Protein AF-A0A0N4Y487-F1 (afdb_monomer_lite)

pLDDT: mean 73.13, std 16.16, range [36.75, 94.81]

Organism: Nippostrongylus brasiliensis (NCBI:txid27835)

Sequence (175 aa):
MRFKDDCITEDQLLKWESVQRRMQVEQEETTKFAATKFGFKNPVILVDRGLPSAYISMVQYDLLMRKAALKDRISLDRYDGVIYMRTRTDEEQVLTFDDGDLSKRHRQEIQEDVDKLRERNEEVWQQHPNFVLIDALPHDKFRKRLQLAGEGLAKLLNFKLESGWDSSLDQTLPT

Radius of gyration: 19.14 Å; chains: 1; bounding box: 42×50×54 Å

InterPro domains:
  IPR053227 TRPL channel trafficking regulator [PTHR34932] (8-161)

Secondary structure (DSSP, 8-state):
--GGGG--SHHHHHHHHHHHHHHHHHHHHHHHHHHHHTT-SS-----SS---GGGS-HHHHHHHHHHTT--S---GGGSS-EEEEE---HHHHHHHH--S---HHHHHHHHHHHHHHHHHHHHHHTTSTTEEEEE--TT--HHHHHHHHHHHHHHHHT-PPPTTTTSS-TTS---

Foldseek 3Di:
DPVCVVQPDLVSNLVVVLVVVVVLVVVVVVVVCCCVVVVPDPDDDDRDDDDACQVAPPVSSVVSCVVNVVVDHPDLVVDLADEAEPDQDPLSVCLVVVPDDDPPVNSVVSVVVVVVSVVSVCVRNVPRPHYHYHYDDHPDDPLNSVVSVVVSVCVSVVHDDDPDSPDDPPPDDDD

Structure (mmCIF, N/CA/C/O backbone):
data_AF-A0A0N4Y487-F1
#
_entry.id   AF-A0A0N4Y487-F1
#
loop_
_atom_site.group_PDB
_atom_site.id
_atom_site.type_symbol
_atom_site.label_atom_id
_atom_site.label_alt_id
_atom_site.label_comp_id
_atom_site.label_asym_id
_atom_site.label_entity_id
_atom_site.label_seq_id
_atom_site.pdbx_PDB_ins_code
_atom_site.Cartn_x
_atom_site.Cartn_y
_atom_site.Cartn_z
_atom_site.occupancy
_atom_site.B_iso_or_equiv
_atom_site.auth_seq_id
_atom_site.auth_comp_id
_atom_site.auth_asym_id
_atom_site.auth_atom_id
_atom_site.pdbx_PDB_model_num
ATOM 1 N N . MET A 1 1 ? 22.678 7.254 -4.622 1.00 43.91 1 MET A N 1
ATOM 2 C CA . MET A 1 1 ? 23.100 5.851 -4.796 1.00 43.91 1 MET A CA 1
ATOM 3 C C . MET A 1 1 ? 21.944 4.983 -4.330 1.00 43.91 1 MET A C 1
ATOM 5 O O . MET A 1 1 ? 21.639 5.024 -3.142 1.00 43.91 1 MET A O 1
ATOM 9 N N . ARG A 1 2 ? 21.202 4.329 -5.234 1.00 58.94 2 ARG A N 1
ATOM 10 C CA . ARG A 1 2 ? 20.178 3.361 -4.818 1.00 58.94 2 ARG A CA 1
ATOM 11 C C . ARG A 1 2 ? 20.884 2.008 -4.750 1.00 58.94 2 ARG A C 1
ATOM 13 O O . ARG A 1 2 ? 21.426 1.576 -5.750 1.00 58.94 2 ARG A O 1
ATOM 20 N N . PHE A 1 3 ? 20.879 1.340 -3.596 1.00 65.44 3 PHE A N 1
ATOM 21 C CA . PHE A 1 3 ? 21.541 0.030 -3.405 1.00 65.44 3 PHE A CA 1
ATOM 22 C C . PHE A 1 3 ? 21.090 -1.043 -4.415 1.00 65.44 3 PHE A C 1
ATOM 24 O O . PHE A 1 3 ? 21.817 -1.989 -4.707 1.00 65.44 3 PHE A O 1
ATOM 31 N N . LYS A 1 4 ? 19.882 -0.879 -4.967 1.00 63.53 4 LYS A N 1
ATOM 32 C CA . LYS A 1 4 ? 19.360 -1.698 -6.064 1.00 63.53 4 LYS A CA 1
ATOM 33 C C . LYS A 1 4 ? 20.237 -1.617 -7.321 1.00 63.53 4 LYS A C 1
ATOM 35 O O . LYS A 1 4 ? 20.388 -2.625 -7.999 1.00 63.53 4 LYS A O 1
ATOM 40 N N . ASP A 1 5 ? 20.834 -0.460 -7.598 1.00 69.25 5 ASP A N 1
ATOM 41 C CA . ASP A 1 5 ? 21.666 -0.220 -8.783 1.00 69.25 5 ASP A CA 1
ATOM 42 C C . ASP A 1 5 ? 23.009 -0.975 -8.696 1.00 69.25 5 ASP A C 1
ATOM 44 O O . ASP A 1 5 ? 23.622 -1.270 -9.719 1.00 69.25 5 ASP A O 1
ATOM 48 N N . ASP A 1 6 ? 23.428 -1.361 -7.483 1.00 78.38 6 ASP A N 1
ATOM 49 C CA . ASP A 1 6 ? 24.628 -2.171 -7.231 1.00 78.38 6 ASP A CA 1
ATOM 50 C C . ASP A 1 6 ? 24.351 -3.691 -7.305 1.00 78.38 6 ASP A C 1
ATOM 52 O O . ASP A 1 6 ? 25.267 -4.512 -7.200 1.00 78.38 6 ASP A O 1
ATOM 56 N N . CYS A 1 7 ? 23.087 -4.101 -7.480 1.00 79.00 7 CYS A N 1
ATOM 57 C CA . CYS A 1 7 ? 22.696 -5.503 -7.644 1.00 79.00 7 CYS A CA 1
ATOM 58 C C . CYS A 1 7 ? 22.860 -5.932 -9.110 1.00 79.00 7 CYS A C 1
ATOM 60 O O . CYS A 1 7 ? 21.931 -5.853 -9.907 1.00 79.00 7 CYS A O 1
ATOM 62 N N . ILE A 1 8 ? 24.049 -6.420 -9.462 1.00 81.44 8 ILE A N 1
ATOM 63 C CA . ILE A 1 8 ? 24.425 -6.771 -10.846 1.00 81.44 8 ILE A CA 1
ATOM 64 C C . ILE A 1 8 ? 23.795 -8.105 -11.289 1.00 81.44 8 ILE A C 1
ATOM 66 O O . ILE A 1 8 ? 23.621 -8.365 -12.477 1.00 81.44 8 ILE A O 1
ATOM 70 N N . THR A 1 9 ? 23.454 -8.974 -10.334 1.00 80.19 9 THR A N 1
ATOM 71 C CA . THR A 1 9 ? 22.895 -10.308 -10.600 1.00 80.19 9 THR A CA 1
ATOM 72 C C . THR A 1 9 ? 21.496 -10.476 -10.021 1.00 80.19 9 THR A C 1
ATOM 74 O O . THR A 1 9 ? 21.148 -9.880 -9.001 1.00 80.19 9 THR A O 1
ATOM 77 N N . GLU A 1 10 ? 20.712 -11.375 -10.620 1.00 70.44 10 GLU A N 1
ATOM 78 C CA . GLU A 1 10 ? 19.384 -11.738 -10.115 1.00 70.44 10 GLU A CA 1
ATOM 79 C C . GLU A 1 10 ? 19.439 -12.283 -8.676 1.00 70.44 10 GLU A C 1
ATOM 81 O O . GLU A 1 10 ? 18.595 -11.946 -7.853 1.00 70.44 10 GLU A O 1
ATOM 86 N N . ASP A 1 11 ? 20.466 -13.062 -8.319 1.00 74.81 11 ASP A N 1
ATOM 87 C CA . ASP A 1 11 ? 20.631 -13.572 -6.950 1.00 74.81 11 ASP A CA 1
ATOM 88 C C . ASP A 1 11 ? 20.865 -12.452 -5.922 1.00 74.81 11 ASP A C 1
ATOM 90 O O . ASP A 1 11 ? 20.320 -12.503 -4.818 1.00 74.81 11 ASP A O 1
ATOM 94 N N . GLN A 1 12 ? 21.640 -11.423 -6.279 1.00 76.06 12 GLN A N 1
ATOM 95 C CA . GLN A 1 12 ? 21.837 -10.245 -5.428 1.00 76.06 12 GLN A CA 1
ATOM 96 C C . GLN A 1 12 ? 20.547 -9.443 -5.281 1.00 76.06 12 GLN A C 1
ATOM 98 O O . GLN A 1 12 ? 20.202 -9.066 -4.161 1.00 76.06 12 GLN A O 1
ATOM 103 N N . LEU A 1 13 ? 19.806 -9.252 -6.376 1.00 71.56 13 LEU A N 1
ATOM 104 C CA . LEU A 1 13 ? 18.513 -8.576 -6.348 1.00 71.56 13 LEU A CA 1
ATOM 105 C C . LEU A 1 13 ? 17.524 -9.319 -5.439 1.00 71.56 13 LEU A C 1
ATOM 107 O O . LEU A 1 13 ? 16.896 -8.710 -4.580 1.00 71.56 13 LEU A O 1
ATOM 111 N N . LEU A 1 14 ? 17.445 -10.646 -5.551 1.00 70.75 14 LEU A N 1
ATOM 112 C CA . LEU A 1 14 ? 16.590 -11.469 -4.693 1.00 70.75 14 LEU A CA 1
ATOM 113 C C . LEU A 1 14 ? 17.001 -11.392 -3.216 1.00 70.75 14 LEU A C 1
ATOM 115 O O . LEU A 1 14 ? 16.149 -11.307 -2.333 1.00 70.75 14 LEU A O 1
ATOM 119 N N . LYS A 1 15 ? 18.301 -11.394 -2.913 1.00 74.19 15 LYS A N 1
ATOM 120 C CA . LYS A 1 15 ? 18.785 -11.206 -1.535 1.00 74.19 15 LYS A CA 1
ATOM 121 C C . LYS A 1 15 ? 18.414 -9.829 -0.991 1.00 74.19 15 LYS A C 1
ATOM 123 O O . LYS A 1 15 ? 17.967 -9.738 0.150 1.00 74.19 15 LYS A O 1
ATOM 128 N N . TRP A 1 16 ? 18.566 -8.785 -1.798 1.00 78.12 16 TRP A N 1
ATOM 129 C CA . TRP A 1 16 ? 18.180 -7.426 -1.437 1.00 78.12 16 TRP A CA 1
ATOM 130 C C . TRP A 1 16 ? 16.679 -7.319 -1.141 1.00 78.12 16 TRP A C 1
ATOM 132 O O . TRP A 1 16 ? 16.299 -6.887 -0.054 1.00 78.12 16 TRP A O 1
ATOM 142 N N . GLU A 1 17 ? 15.833 -7.805 -2.049 1.00 75.25 17 GLU A N 1
ATOM 143 C CA . GLU A 1 17 ? 14.375 -7.850 -1.878 1.00 75.25 17 GLU A CA 1
ATOM 144 C C . GLU A 1 17 ? 13.976 -8.632 -0.618 1.00 75.25 17 GLU A C 1
ATOM 146 O O . GLU A 1 17 ? 13.102 -8.217 0.143 1.00 75.25 17 GLU A O 1
ATOM 151 N N . SER A 1 18 ? 14.658 -9.744 -0.328 1.00 74.25 18 SER A N 1
ATOM 152 C CA . SER A 1 18 ? 14.427 -10.500 0.904 1.00 74.25 18 SER A CA 1
ATOM 153 C C . SER A 1 18 ? 14.748 -9.695 2.163 1.00 74.25 18 SER A C 1
ATOM 155 O O . SER A 1 18 ? 14.042 -9.846 3.162 1.00 74.25 18 SER A O 1
ATOM 157 N N . VAL A 1 19 ? 15.827 -8.912 2.161 1.00 79.50 19 VAL A N 1
ATOM 158 C CA . VAL A 1 19 ? 16.216 -8.081 3.307 1.00 79.50 19 VAL A CA 1
ATOM 159 C C . VAL A 1 19 ? 15.192 -6.968 3.503 1.00 79.50 19 VAL A C 1
ATOM 161 O O . VAL A 1 19 ? 14.707 -6.799 4.618 1.00 79.50 19 VAL A O 1
ATOM 164 N N . GLN A 1 20 ? 14.795 -6.284 2.426 1.00 80.06 20 GLN A N 1
ATOM 165 C CA . GLN A 1 20 ? 13.768 -5.237 2.458 1.00 80.06 20 GLN A CA 1
ATOM 166 C C . GLN A 1 20 ? 12.448 -5.756 3.039 1.00 80.06 20 GLN A C 1
ATOM 168 O O . GLN A 1 20 ? 11.913 -5.172 3.980 1.00 80.06 20 GLN A O 1
ATOM 173 N N . ARG A 1 21 ? 11.974 -6.916 2.567 1.00 77.12 21 ARG A N 1
ATOM 174 C CA . ARG A 1 21 ? 10.747 -7.548 3.079 1.00 77.12 21 ARG A CA 1
ATOM 175 C C . ARG A 1 21 ? 10.835 -7.876 4.564 1.00 77.12 21 ARG A C 1
ATOM 177 O O . ARG A 1 21 ? 9.894 -7.610 5.302 1.00 77.12 21 ARG A O 1
ATOM 184 N N . ARG A 1 22 ? 11.959 -8.441 5.017 1.00 78.81 22 ARG A N 1
ATOM 185 C CA . ARG A 1 22 ? 12.171 -8.735 6.443 1.00 78.81 22 ARG A CA 1
ATOM 186 C C . ARG A 1 22 ? 12.164 -7.461 7.279 1.00 78.81 22 ARG A C 1
ATOM 188 O O . ARG A 1 22 ? 11.491 -7.425 8.298 1.00 78.81 22 ARG A O 1
ATOM 195 N N . MET A 1 23 ? 12.863 -6.417 6.836 1.00 84.56 23 MET A N 1
ATOM 196 C CA . MET A 1 23 ? 12.877 -5.130 7.533 1.00 84.56 23 MET A CA 1
ATOM 197 C C . MET A 1 23 ? 11.474 -4.533 7.648 1.00 84.56 23 MET A C 1
ATOM 199 O O . MET A 1 23 ? 11.108 -4.073 8.725 1.00 84.56 23 MET A O 1
ATOM 203 N N . GLN A 1 24 ? 10.676 -4.596 6.579 1.00 85.62 24 GLN A N 1
ATOM 204 C CA . GLN A 1 24 ? 9.290 -4.136 6.605 1.00 85.62 24 GLN A CA 1
ATOM 205 C C . GLN A 1 24 ? 8.438 -4.935 7.599 1.00 85.62 24 GLN A C 1
ATOM 207 O O . GLN A 1 24 ? 7.742 -4.333 8.411 1.00 85.62 24 GLN A O 1
ATOM 212 N N . VAL A 1 25 ? 8.524 -6.272 7.593 1.00 84.12 25 VAL A N 1
ATOM 213 C CA . VAL A 1 25 ? 7.797 -7.116 8.559 1.00 84.12 25 VAL A CA 1
ATOM 214 C C . VAL A 1 25 ? 8.174 -6.752 9.995 1.00 84.12 25 VAL A C 1
ATOM 216 O O . VAL A 1 25 ? 7.290 -6.505 10.808 1.00 84.12 25 VAL A O 1
ATOM 219 N N . GLU A 1 26 ? 9.468 -6.659 10.304 1.00 87.56 26 GLU A N 1
ATOM 220 C CA . GLU A 1 26 ? 9.937 -6.314 11.652 1.00 87.56 26 GLU A CA 1
ATOM 221 C C . GLU A 1 26 ? 9.495 -4.906 12.077 1.00 87.56 26 GLU A C 1
ATOM 223 O O . GLU A 1 26 ? 9.110 -4.692 13.230 1.00 87.56 26 GLU A O 1
ATOM 228 N N . GLN A 1 27 ? 9.498 -3.941 11.154 1.00 90.50 27 GLN A N 1
ATOM 229 C CA . GLN A 1 27 ? 8.990 -2.596 11.411 1.00 90.50 27 GLN A CA 1
ATOM 230 C C . GLN A 1 27 ? 7.488 -2.617 11.722 1.00 90.50 27 GLN A C 1
ATOM 232 O O . GLN A 1 27 ? 7.073 -2.037 12.726 1.00 90.50 27 GLN A O 1
ATOM 237 N N . GLU A 1 28 ? 6.685 -3.315 10.913 1.00 90.56 28 GLU A N 1
ATOM 238 C CA . GLU A 1 28 ? 5.242 -3.476 11.129 1.00 90.56 28 GLU A CA 1
ATOM 239 C C . GLU A 1 28 ? 4.947 -4.121 12.497 1.00 90.56 28 GLU A C 1
ATOM 241 O O . GLU A 1 28 ? 4.124 -3.606 13.259 1.00 90.56 28 GLU A O 1
ATOM 246 N N . GLU A 1 29 ? 5.636 -5.214 12.847 1.00 89.56 29 GLU A N 1
ATOM 247 C CA . GLU A 1 29 ? 5.465 -5.898 14.138 1.00 89.56 29 GLU A CA 1
ATOM 248 C C . GLU A 1 29 ? 5.901 -5.016 15.316 1.00 89.56 29 GLU A C 1
ATOM 250 O O . GLU A 1 29 ? 5.216 -4.954 16.340 1.00 89.56 29 GLU A O 1
ATOM 255 N N . THR A 1 30 ? 6.985 -4.254 15.160 1.00 93.12 30 THR A N 1
ATOM 256 C CA . THR A 1 30 ? 7.439 -3.294 16.176 1.00 93.12 30 THR A CA 1
ATOM 257 C C . THR A 1 30 ? 6.397 -2.199 16.406 1.00 93.12 30 THR A C 1
ATOM 259 O O . THR A 1 30 ? 6.111 -1.847 17.553 1.00 93.12 30 THR A O 1
ATOM 262 N N . THR A 1 31 ? 5.782 -1.673 15.341 1.00 93.25 31 THR A N 1
ATOM 263 C CA . THR A 1 31 ? 4.717 -0.667 15.454 1.00 93.25 31 THR A CA 1
ATOM 264 C C . THR A 1 31 ? 3.474 -1.241 16.136 1.00 93.25 31 THR A C 1
ATOM 266 O O . THR A 1 31 ? 2.937 -0.599 17.042 1.00 93.25 31 THR A O 1
ATOM 269 N N . LYS A 1 32 ? 3.052 -2.464 15.786 1.00 91.25 32 LYS A N 1
ATOM 270 C CA . LYS A 1 32 ? 1.939 -3.166 16.457 1.00 91.25 32 LYS A CA 1
ATOM 271 C C . LYS A 1 32 ? 2.220 -3.388 17.943 1.00 91.25 32 LYS A C 1
ATOM 273 O O . LYS A 1 32 ? 1.363 -3.116 18.793 1.00 91.25 32 LYS A O 1
ATOM 278 N N . PHE A 1 33 ? 3.432 -3.836 18.270 1.00 93.12 33 PHE A N 1
ATOM 279 C CA . PHE A 1 33 ? 3.867 -4.024 19.648 1.00 93.12 33 PHE A CA 1
ATOM 280 C C . PHE A 1 33 ? 3.831 -2.709 20.426 1.00 93.12 33 PHE A C 1
ATOM 282 O O . PHE A 1 33 ? 3.251 -2.663 21.509 1.00 93.12 33 PHE A O 1
ATOM 289 N N . ALA A 1 34 ? 4.390 -1.628 19.876 1.00 93.94 34 ALA A N 1
ATOM 290 C CA . ALA A 1 34 ? 4.382 -0.315 20.512 1.00 93.94 34 ALA A CA 1
ATOM 291 C C . ALA A 1 34 ? 2.949 0.195 20.742 1.00 93.94 34 ALA A C 1
ATOM 293 O O . ALA A 1 34 ? 2.620 0.608 21.856 1.00 93.94 34 ALA A O 1
ATOM 294 N N . ALA A 1 35 ? 2.078 0.099 19.733 1.00 93.38 35 ALA A N 1
ATOM 295 C CA . ALA A 1 35 ? 0.678 0.507 19.836 1.00 93.38 35 ALA A CA 1
ATOM 296 C C . ALA A 1 35 ? -0.043 -0.201 20.999 1.00 93.38 35 ALA A C 1
ATOM 298 O O . ALA A 1 35 ? -0.742 0.437 21.791 1.00 93.38 35 ALA A O 1
ATOM 299 N N . THR A 1 36 ? 0.208 -1.505 21.151 1.00 90.00 36 THR A N 1
ATOM 300 C CA . THR A 1 36 ? -0.342 -2.331 22.235 1.00 90.00 36 THR A CA 1
ATOM 301 C C . THR A 1 36 ? 0.289 -1.992 23.588 1.00 90.00 36 THR A C 1
ATOM 303 O O . THR A 1 36 ? -0.412 -1.775 24.575 1.00 90.00 36 THR A O 1
ATOM 306 N N . LYS A 1 37 ? 1.623 -1.918 23.652 1.00 94.81 37 LYS A N 1
ATOM 307 C CA . LYS A 1 37 ? 2.398 -1.732 24.887 1.00 94.81 37 LYS A CA 1
ATOM 308 C C . LYS A 1 37 ? 2.135 -0.382 25.548 1.00 94.81 37 LYS A C 1
ATOM 310 O O . LYS A 1 37 ? 2.097 -0.315 26.775 1.00 94.81 37 LYS A O 1
ATOM 315 N N . PHE A 1 38 ? 1.972 0.670 24.751 1.00 94.38 38 PHE A N 1
ATOM 316 C CA . PHE A 1 38 ? 1.739 2.033 25.233 1.00 94.38 38 PHE A CA 1
ATOM 317 C C . PHE A 1 38 ? 0.250 2.387 25.366 1.00 94.38 38 PHE A C 1
ATOM 319 O O . PHE A 1 38 ? -0.074 3.514 25.728 1.00 94.38 38 PHE A O 1
ATOM 326 N N . GLY A 1 39 ? -0.658 1.432 25.130 1.00 90.19 39 GLY A N 1
ATOM 327 C CA . GLY A 1 39 ? -2.082 1.593 25.425 1.00 90.19 39 GLY A CA 1
ATOM 328 C C . GLY A 1 39 ? -2.794 2.626 24.550 1.00 90.19 39 GLY A C 1
ATOM 329 O O . GLY A 1 39 ? -3.710 3.300 25.027 1.00 90.19 39 GLY A O 1
ATOM 330 N N . PHE A 1 40 ? -2.392 2.765 23.282 1.00 91.12 40 PHE A N 1
ATOM 331 C CA . PHE A 1 40 ? -3.137 3.589 22.332 1.00 91.12 40 PHE A CA 1
ATOM 332 C C . PHE A 1 40 ? -4.561 3.032 22.186 1.00 91.12 40 PHE A C 1
ATOM 334 O O . PHE A 1 40 ? -4.754 1.830 22.011 1.00 91.12 40 PHE A O 1
ATOM 341 N N . LYS A 1 41 ? -5.577 3.897 22.273 1.00 88.44 41 LYS A N 1
ATOM 342 C CA . LYS A 1 41 ? -6.977 3.491 22.081 1.00 88.44 41 LYS A CA 1
ATOM 343 C C . LYS A 1 41 ? -7.286 3.434 20.588 1.00 88.44 41 LYS A C 1
ATOM 345 O O . LYS A 1 41 ? -7.136 4.446 19.915 1.00 88.44 41 LYS A O 1
ATOM 350 N N . ASN A 1 42 ? -7.747 2.278 20.109 1.00 86.00 42 ASN A N 1
ATOM 351 C CA . ASN A 1 42 ? -8.117 2.030 18.708 1.00 86.00 42 ASN A CA 1
ATOM 352 C C . ASN A 1 42 ? -7.041 2.499 17.701 1.00 86.00 42 ASN A C 1
ATOM 354 O O . ASN A 1 42 ? -7.337 3.333 16.842 1.00 86.00 42 ASN A O 1
ATOM 358 N N . PRO A 1 43 ? -5.782 2.034 17.822 1.00 90.75 43 PRO A N 1
ATOM 359 C CA . PRO A 1 43 ? -4.713 2.481 16.942 1.00 90.75 43 PRO A CA 1
ATOM 360 C C . PRO A 1 43 ? -4.980 2.031 15.502 1.00 90.75 43 PRO A C 1
ATOM 362 O O . PRO A 1 43 ? -5.279 0.866 15.255 1.00 90.75 43 PRO A O 1
ATOM 365 N N . VAL A 1 44 ? -4.816 2.952 14.554 1.00 90.44 44 VAL A N 1
ATOM 366 C CA . VAL A 1 44 ? -4.795 2.655 13.117 1.00 90.44 44 VAL A CA 1
ATOM 367 C C . VAL A 1 44 ? -3.351 2.761 12.651 1.00 90.44 44 VAL A C 1
ATOM 369 O O . VAL A 1 44 ? -2.728 3.813 12.798 1.00 90.44 44 VAL A O 1
ATOM 372 N N . ILE A 1 45 ? -2.810 1.672 12.109 1.00 92.00 45 ILE A N 1
ATOM 373 C CA . ILE A 1 45 ? -1.444 1.621 11.582 1.00 92.00 45 ILE A CA 1
ATOM 374 C C . ILE A 1 45 ? -1.538 1.628 10.060 1.00 92.00 45 ILE A C 1
ATOM 376 O O . ILE A 1 45 ? -2.079 0.701 9.465 1.00 92.00 45 ILE A O 1
ATOM 380 N N . LEU A 1 46 ? -1.018 2.684 9.436 1.00 91.44 46 LEU A N 1
ATOM 381 C CA . LEU A 1 46 ? -0.928 2.781 7.983 1.00 91.44 46 LEU A CA 1
ATOM 382 C C . LEU A 1 46 ? 0.423 2.232 7.530 1.00 91.44 46 LEU A C 1
ATOM 384 O O . LEU A 1 46 ? 1.467 2.679 8.005 1.00 91.44 46 LEU A O 1
ATOM 388 N N . VAL A 1 47 ? 0.389 1.269 6.614 1.00 89.81 47 VAL A N 1
ATOM 389 C CA . VAL A 1 47 ? 1.579 0.671 6.005 1.00 89.81 47 VAL A CA 1
ATOM 390 C C . VAL A 1 47 ? 1.673 1.169 4.570 1.00 89.81 47 VAL A C 1
ATOM 392 O O . VAL A 1 47 ? 0.762 0.940 3.774 1.00 89.81 47 VAL A O 1
ATOM 395 N N . ASP A 1 48 ? 2.766 1.856 4.243 1.00 84.56 48 ASP A N 1
ATOM 396 C CA . ASP A 1 48 ? 3.059 2.233 2.862 1.00 84.56 48 ASP A CA 1
ATOM 397 C C . ASP A 1 48 ? 3.570 1.007 2.098 1.00 84.56 48 ASP A C 1
ATOM 399 O O . ASP A 1 48 ? 4.504 0.348 2.550 1.00 84.56 48 ASP A O 1
ATOM 403 N N . ARG A 1 49 ? 2.932 0.705 0.961 1.00 78.00 49 ARG A N 1
ATOM 404 C CA . ARG A 1 49 ? 3.178 -0.479 0.119 1.00 78.00 49 ARG A CA 1
ATOM 405 C C . ARG A 1 49 ? 3.185 -1.776 0.935 1.00 78.00 49 ARG A C 1
ATOM 407 O O . ARG A 1 49 ? 4.235 -2.281 1.324 1.00 78.00 49 ARG A O 1
ATOM 414 N N . GLY A 1 50 ? 1.996 -2.344 1.160 1.00 74.19 50 GLY A N 1
ATOM 415 C CA . GLY A 1 50 ? 1.862 -3.676 1.759 1.00 74.19 50 GLY A CA 1
ATOM 416 C C . GLY A 1 50 ? 2.694 -4.728 1.016 1.00 74.19 50 GLY A C 1
ATOM 417 O O . GLY A 1 50 ? 3.185 -4.485 -0.084 1.00 74.19 50 GLY A O 1
ATOM 418 N N . LEU A 1 51 ? 2.855 -5.906 1.607 1.00 71.81 51 LEU A N 1
ATOM 419 C CA . LEU A 1 51 ? 3.681 -6.983 1.068 1.00 71.81 51 LEU A CA 1
ATOM 420 C C . LEU A 1 51 ? 2.840 -7.988 0.256 1.00 71.81 51 LEU A C 1
ATOM 422 O O . LEU A 1 51 ? 2.567 -9.077 0.771 1.00 71.81 51 LEU A O 1
ATOM 426 N N . PRO A 1 52 ? 2.429 -7.719 -1.004 1.00 60.56 52 PRO A N 1
ATOM 427 C CA . PRO A 1 52 ? 1.852 -8.772 -1.807 1.00 60.56 52 PRO A CA 1
ATOM 428 C C . PRO A 1 52 ? 2.968 -9.735 -2.227 1.00 60.56 52 PRO A C 1
ATOM 430 O O . PRO A 1 52 ? 4.133 -9.377 -2.455 1.00 60.56 52 PRO A O 1
ATOM 433 N N . SER A 1 53 ? 2.590 -10.989 -2.421 1.00 55.22 53 SER A N 1
ATOM 434 C CA . SER A 1 53 ? 3.411 -11.981 -3.116 1.00 55.22 53 SER A CA 1
ATOM 435 C C . SER A 1 53 ? 3.817 -11.541 -4.539 1.00 55.22 53 SER A C 1
ATOM 437 O O . SER A 1 53 ? 4.791 -12.066 -5.067 1.00 55.22 53 SER A O 1
ATOM 439 N N . ALA A 1 54 ? 3.131 -10.546 -5.121 1.00 47.88 54 ALA A N 1
ATOM 440 C CA . ALA A 1 54 ? 3.168 -10.162 -6.535 1.00 47.88 54 ALA A CA 1
ATOM 441 C C . ALA A 1 54 ? 4.419 -9.415 -7.039 1.00 47.88 54 ALA A C 1
ATOM 443 O O . ALA A 1 54 ? 4.688 -9.459 -8.238 1.00 47.88 54 ALA A O 1
ATOM 444 N N . TYR A 1 55 ? 5.212 -8.759 -6.177 1.00 49.81 55 TYR A N 1
ATOM 445 C CA . TYR A 1 55 ? 6.416 -8.021 -6.626 1.00 49.81 55 TYR A CA 1
ATOM 446 C C . TYR A 1 55 ? 7.556 -8.915 -7.130 1.00 49.81 55 TYR A C 1
ATOM 448 O O . TYR A 1 55 ? 8.636 -8.440 -7.468 1.00 49.81 55 TYR A O 1
ATOM 456 N N . ILE A 1 56 ? 7.337 -10.222 -7.155 1.00 51.09 56 ILE A N 1
ATOM 457 C CA . ILE A 1 56 ? 8.303 -11.200 -7.597 1.00 51.09 56 ILE A CA 1
ATOM 458 C C . ILE A 1 56 ? 7.530 -12.198 -8.468 1.00 51.09 56 ILE A C 1
ATOM 460 O O . ILE A 1 56 ? 6.459 -12.654 -8.067 1.00 51.09 56 ILE A O 1
ATOM 464 N N . SER A 1 57 ? 8.029 -12.541 -9.664 1.00 52.28 57 SER A N 1
ATOM 465 C CA . SER A 1 57 ? 7.393 -13.604 -10.463 1.00 52.28 57 SER A CA 1
ATOM 466 C C . SER A 1 57 ? 7.252 -14.875 -9.620 1.00 52.28 57 SER A C 1
ATOM 468 O O . SER A 1 57 ? 8.091 -15.128 -8.762 1.00 52.28 57 SER A O 1
ATOM 470 N N . MET A 1 58 ? 6.227 -15.701 -9.843 1.00 51.47 58 MET A N 1
ATOM 471 C CA . MET A 1 58 ? 5.977 -16.888 -9.005 1.00 51.47 58 MET A CA 1
ATOM 472 C C . MET A 1 58 ? 7.226 -17.783 -8.848 1.00 51.47 58 MET A C 1
ATOM 474 O O . MET A 1 58 ? 7.500 -18.282 -7.762 1.00 51.47 58 MET A O 1
ATOM 478 N N . VAL A 1 59 ? 8.051 -17.882 -9.898 1.00 56.00 59 VAL A N 1
ATOM 479 C CA . VAL A 1 59 ? 9.343 -18.592 -9.887 1.00 56.00 59 VAL A CA 1
ATOM 480 C C . VAL A 1 59 ? 10.383 -17.897 -9.007 1.00 56.00 59 VAL A C 1
ATOM 482 O O . VAL A 1 59 ? 11.013 -18.540 -8.168 1.00 56.00 59 VAL A O 1
ATOM 485 N N . GLN A 1 60 ? 10.564 -16.586 -9.171 1.00 53.91 60 GLN A N 1
ATOM 486 C CA . GLN A 1 60 ? 11.478 -15.801 -8.344 1.00 53.91 60 GLN A CA 1
ATOM 487 C C . GLN A 1 60 ? 11.004 -15.752 -6.878 1.00 53.91 60 GLN A C 1
ATOM 489 O O . GLN A 1 60 ? 11.831 -15.707 -5.971 1.00 53.91 60 GLN A O 1
ATOM 494 N N . TYR A 1 61 ? 9.690 -15.808 -6.633 1.00 55.66 61 TYR A N 1
ATOM 495 C CA . TYR A 1 61 ? 9.075 -15.766 -5.310 1.00 55.66 61 TYR A CA 1
ATOM 496 C C . TYR A 1 61 ? 9.319 -17.092 -4.610 1.00 55.66 61 TYR A C 1
ATOM 498 O O . TYR A 1 61 ? 9.821 -17.106 -3.494 1.00 55.66 61 TYR A O 1
ATOM 506 N N . ASP A 1 62 ? 9.084 -18.209 -5.295 1.00 57.41 62 ASP A N 1
ATOM 507 C CA . ASP A 1 62 ? 9.410 -19.540 -4.790 1.00 57.41 62 ASP A CA 1
ATOM 508 C C . ASP A 1 62 ? 10.915 -19.690 -4.509 1.00 57.41 62 ASP A C 1
ATOM 510 O O . ASP A 1 62 ? 11.304 -20.277 -3.498 1.00 57.41 62 ASP A O 1
ATOM 514 N N . LEU A 1 63 ? 11.781 -19.120 -5.354 1.00 59.16 63 LEU A N 1
ATOM 515 C CA . LEU A 1 63 ? 13.226 -19.039 -5.108 1.00 59.16 63 LEU A CA 1
ATOM 516 C C . LEU A 1 63 ? 13.557 -18.201 -3.868 1.00 59.16 63 LEU A C 1
ATOM 518 O O . LEU A 1 63 ? 14.386 -18.621 -3.057 1.00 59.16 63 LEU A O 1
ATOM 522 N N . LEU A 1 64 ? 12.908 -17.048 -3.703 1.00 57.75 64 LEU A N 1
ATOM 523 C CA . LEU A 1 64 ? 13.105 -16.151 -2.569 1.00 57.75 64 LEU A CA 1
ATOM 524 C C . LEU A 1 64 ? 12.618 -16.798 -1.269 1.00 57.75 64 LEU A C 1
ATOM 526 O O . LEU A 1 64 ? 13.361 -16.821 -0.298 1.00 57.75 64 LEU A O 1
ATOM 530 N N . MET A 1 65 ? 11.448 -17.432 -1.266 1.00 55.25 65 MET A N 1
ATOM 531 C CA . MET A 1 65 ? 10.903 -18.184 -0.131 1.00 55.25 65 MET A CA 1
ATOM 532 C C . MET A 1 65 ? 11.823 -19.340 0.288 1.00 55.25 65 MET A C 1
ATOM 534 O O . MET A 1 65 ? 12.104 -19.514 1.475 1.00 55.25 65 MET A O 1
ATOM 538 N N . ARG A 1 66 ? 12.373 -20.087 -0.681 1.00 59.19 66 ARG A N 1
ATOM 539 C CA . ARG A 1 66 ? 13.328 -21.182 -0.425 1.00 59.19 66 ARG A CA 1
ATOM 540 C C . ARG A 1 66 ? 14.670 -20.689 0.123 1.00 59.19 66 ARG A C 1
ATOM 542 O O . ARG A 1 66 ? 15.218 -21.323 1.019 1.00 59.19 66 ARG A O 1
ATOM 549 N N . LYS A 1 67 ? 15.214 -19.587 -0.407 1.00 55.47 67 LYS A N 1
ATOM 550 C CA . LYS A 1 67 ? 16.536 -19.051 -0.019 1.00 55.47 67 LYS A CA 1
ATOM 551 C C . LYS A 1 67 ? 16.498 -18.192 1.244 1.00 55.47 67 LYS A C 1
ATOM 553 O O . LYS A 1 67 ? 17.462 -18.181 2.003 1.00 55.47 67 LYS A O 1
ATOM 558 N N . ALA A 1 68 ? 15.406 -17.472 1.469 1.00 52.19 68 ALA A N 1
ATOM 559 C CA . ALA A 1 68 ? 15.277 -16.501 2.544 1.00 52.19 68 ALA A CA 1
ATOM 560 C C . ALA A 1 68 ? 14.703 -17.079 3.836 1.00 52.19 68 ALA A C 1
ATOM 562 O O . ALA A 1 68 ? 14.452 -16.302 4.748 1.00 52.19 68 ALA A O 1
ATOM 563 N N . ALA A 1 69 ? 14.429 -18.384 3.949 1.00 50.16 69 ALA A N 1
ATOM 564 C CA . ALA A 1 69 ? 13.753 -18.960 5.122 1.00 50.16 69 ALA A CA 1
ATOM 565 C C . ALA A 1 69 ? 12.495 -18.173 5.565 1.00 50.16 69 ALA A C 1
ATOM 567 O O . ALA A 1 69 ? 12.115 -18.208 6.735 1.00 50.16 69 ALA A O 1
ATOM 568 N N . LEU A 1 70 ? 11.867 -17.438 4.638 1.00 51.41 70 LEU A N 1
ATOM 569 C CA . LEU A 1 70 ? 10.564 -16.821 4.830 1.00 51.41 70 LEU A CA 1
ATOM 570 C C . LEU A 1 70 ? 9.606 -17.998 4.761 1.00 51.41 70 LEU A C 1
ATOM 572 O O . LEU A 1 70 ? 9.290 -18.500 3.689 1.00 51.41 70 LEU A O 1
ATOM 576 N N . LYS A 1 71 ? 9.334 -18.575 5.927 1.00 42.16 71 LYS A N 1
ATOM 577 C CA . LYS A 1 71 ? 8.769 -19.919 6.032 1.00 42.16 71 LYS A CA 1
ATOM 578 C C . LYS A 1 71 ? 7.287 -19.957 5.656 1.00 42.16 71 LYS A C 1
ATOM 580 O O . LYS A 1 71 ? 6.785 -21.021 5.317 1.00 42.16 71 LYS A O 1
ATOM 585 N N . ASP A 1 72 ? 6.643 -18.795 5.605 1.00 47.38 72 ASP A N 1
ATOM 586 C CA . ASP A 1 72 ? 5.210 -18.665 5.399 1.00 47.38 72 ASP A CA 1
ATOM 587 C C . ASP A 1 72 ? 4.940 -17.645 4.295 1.00 47.38 72 ASP A C 1
ATOM 589 O O . ASP A 1 72 ? 5.508 -16.547 4.286 1.00 47.38 72 ASP A O 1
ATOM 593 N N . ARG A 1 73 ? 4.088 -18.015 3.327 1.00 53.53 73 ARG A N 1
ATOM 594 C CA . ARG A 1 73 ? 3.534 -17.044 2.376 1.00 53.53 73 ARG A CA 1
ATOM 595 C C . ARG A 1 73 ? 2.962 -15.903 3.209 1.00 53.53 73 ARG A C 1
ATOM 597 O O . ARG A 1 73 ? 2.181 -16.171 4.118 1.00 53.53 73 ARG A O 1
ATOM 604 N N . ILE A 1 74 ? 3.355 -14.662 2.916 1.00 62.00 74 ILE A N 1
ATOM 605 C CA . ILE A 1 74 ? 2.698 -13.503 3.523 1.00 62.00 74 ILE A CA 1
ATOM 606 C C . ILE A 1 74 ? 1.237 -13.609 3.113 1.00 62.00 74 ILE A C 1
ATOM 608 O O . ILE A 1 74 ? 0.905 -13.491 1.933 1.00 62.00 74 ILE A O 1
ATOM 612 N N . SER A 1 75 ? 0.408 -13.979 4.079 1.00 66.31 75 SER A N 1
ATOM 613 C CA . SER A 1 75 ? -0.990 -14.251 3.833 1.00 66.31 75 SER A CA 1
ATOM 614 C C . SER A 1 75 ? -1.692 -12.945 3.492 1.00 66.31 75 SER A C 1
ATOM 616 O O . SER A 1 75 ? -1.338 -11.888 4.022 1.00 66.31 75 SER A O 1
ATOM 618 N N . LEU A 1 76 ? -2.669 -13.010 2.585 1.00 71.75 76 LEU A N 1
ATOM 619 C CA . LEU A 1 76 ? -3.448 -11.832 2.209 1.00 71.75 76 LEU A CA 1
ATOM 620 C C . LEU A 1 76 ? -4.131 -11.223 3.440 1.00 71.75 76 LEU A C 1
ATOM 622 O O . LEU A 1 76 ? -4.186 -10.008 3.546 1.00 71.75 76 LEU A O 1
ATOM 626 N N . ASP A 1 77 ? -4.536 -12.051 4.405 1.00 75.50 77 ASP A N 1
ATOM 627 C CA . ASP A 1 77 ? -5.165 -11.638 5.666 1.00 75.50 77 ASP A CA 1
ATOM 628 C C . ASP A 1 77 ? -4.212 -10.995 6.696 1.00 75.50 77 ASP A C 1
ATOM 630 O O . ASP A 1 77 ? -4.630 -10.694 7.812 1.00 75.50 77 ASP A O 1
ATOM 634 N N . ARG A 1 78 ? -2.937 -10.746 6.350 1.00 84.25 78 ARG A N 1
ATOM 635 C CA . ARG A 1 78 ? -1.994 -10.033 7.235 1.00 84.25 78 ARG A CA 1
ATOM 636 C C . ARG A 1 78 ? -2.471 -8.618 7.579 1.00 84.25 78 ARG A C 1
ATOM 638 O O . ARG A 1 78 ? -2.087 -8.087 8.626 1.00 84.25 78 ARG A O 1
ATOM 645 N N . TYR A 1 79 ? -3.228 -8.000 6.678 1.00 89.75 79 TYR A N 1
ATOM 646 C CA . TYR A 1 79 ? -3.723 -6.636 6.806 1.00 89.75 79 TYR A CA 1
ATOM 647 C C . TYR A 1 79 ? -5.227 -6.654 7.086 1.00 89.75 79 TYR A C 1
ATOM 649 O O . TYR A 1 79 ? -5.969 -7.381 6.440 1.00 89.75 79 TYR A O 1
ATOM 657 N N . ASP A 1 80 ? -5.706 -5.820 8.011 1.00 91.81 80 ASP A N 1
ATOM 658 C CA . ASP A 1 80 ? -7.146 -5.738 8.306 1.00 91.81 80 ASP A CA 1
ATOM 659 C C . ASP A 1 80 ? -7.950 -5.148 7.132 1.0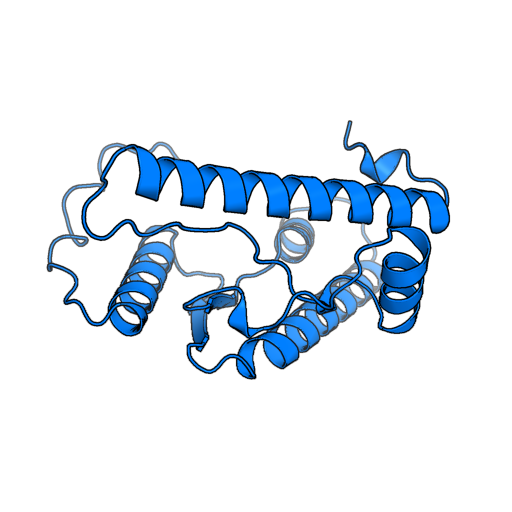0 91.81 80 ASP A C 1
ATOM 661 O O . ASP A 1 80 ? -9.140 -5.424 6.962 1.00 91.81 80 ASP A O 1
ATOM 665 N N . GLY A 1 81 ? -7.291 -4.350 6.290 1.00 92.25 81 GLY A N 1
ATOM 666 C CA . GLY A 1 81 ? -7.853 -3.749 5.091 1.00 92.25 81 GLY A CA 1
ATOM 667 C C . GLY A 1 81 ? -6.765 -3.239 4.153 1.00 92.25 81 GLY A C 1
ATOM 668 O O . GLY A 1 81 ? -5.653 -2.928 4.576 1.00 92.25 81 GLY A O 1
ATOM 669 N N . VAL A 1 82 ? -7.099 -3.154 2.868 1.00 91.69 82 VAL A N 1
ATOM 670 C CA . VAL A 1 82 ? -6.186 -2.715 1.809 1.00 91.69 82 VAL A CA 1
ATOM 671 C C . VAL A 1 82 ? -6.841 -1.587 1.033 1.00 91.69 82 VAL A C 1
ATOM 673 O O . VAL A 1 82 ? -7.935 -1.748 0.493 1.00 91.69 82 VAL A O 1
ATOM 676 N N . ILE A 1 83 ? -6.147 -0.454 0.956 1.00 92.25 83 ILE A N 1
ATOM 677 C CA . ILE A 1 83 ? -6.491 0.646 0.059 1.00 92.25 83 ILE A CA 1
ATOM 678 C C . ILE A 1 83 ? -5.482 0.621 -1.079 1.00 92.25 83 ILE A C 1
ATOM 680 O O . ILE A 1 83 ? -4.299 0.881 -0.869 1.00 92.25 83 ILE A O 1
ATOM 684 N N . TYR A 1 84 ? -5.947 0.312 -2.281 1.00 89.81 84 TYR A N 1
ATOM 685 C CA . TYR A 1 84 ? -5.132 0.390 -3.481 1.00 89.81 84 TYR A CA 1
ATOM 686 C C . TYR A 1 84 ? -5.504 1.649 -4.241 1.00 89.81 84 TYR A C 1
ATOM 688 O O . TYR A 1 84 ? -6.607 1.760 -4.773 1.00 89.81 84 TYR A O 1
ATOM 696 N N . MET A 1 85 ? -4.587 2.610 -4.284 1.00 86.94 85 MET A N 1
ATOM 697 C CA . MET A 1 85 ? -4.750 3.766 -5.150 1.00 86.94 85 MET A CA 1
ATOM 698 C C . MET A 1 85 ? -4.181 3.437 -6.521 1.00 86.94 85 MET A C 1
ATOM 700 O O . MET A 1 85 ? -2.971 3.267 -6.671 1.00 86.94 85 MET A O 1
ATOM 704 N N . ARG A 1 86 ? -5.050 3.389 -7.528 1.00 83.06 86 ARG A N 1
ATOM 705 C CA . ARG A 1 86 ? -4.641 3.368 -8.924 1.00 83.06 86 ARG A CA 1
ATOM 706 C C . ARG A 1 86 ? -4.080 4.745 -9.250 1.00 83.06 86 ARG A C 1
ATOM 708 O O . ARG A 1 86 ? -4.806 5.691 -9.537 1.00 83.06 86 ARG A O 1
ATOM 715 N N . THR A 1 87 ? -2.770 4.866 -9.121 1.00 67.25 87 THR A N 1
ATOM 716 C CA . THR A 1 87 ? -2.012 6.045 -9.530 1.00 67.25 87 THR A CA 1
ATOM 717 C C . THR A 1 87 ? -1.120 5.686 -10.700 1.00 67.25 87 THR A C 1
ATOM 719 O O . THR A 1 87 ? -0.722 4.530 -10.834 1.00 67.25 87 THR A O 1
ATOM 722 N N . ARG A 1 88 ? -0.736 6.691 -11.494 1.00 63.03 88 ARG A N 1
ATOM 723 C CA . ARG A 1 88 ? 0.413 6.520 -12.382 1.00 63.03 88 ARG A CA 1
ATOM 724 C C . ARG A 1 88 ? 1.670 6.284 -11.543 1.00 63.03 88 ARG A C 1
ATOM 726 O O . ARG A 1 88 ? 1.917 7.089 -10.638 1.00 63.03 88 ARG A O 1
ATOM 733 N N . THR A 1 89 ? 2.418 5.212 -11.795 1.00 58.38 89 THR A N 1
ATOM 734 C CA . THR A 1 89 ? 3.662 4.911 -11.074 1.00 58.38 89 THR A CA 1
ATOM 735 C C . THR A 1 89 ? 4.690 6.021 -11.278 1.00 58.38 89 THR A C 1
ATOM 737 O O . THR A 1 89 ? 4.575 6.836 -12.197 1.00 58.38 89 THR A O 1
ATOM 740 N N . ASP A 1 90 ? 5.708 6.065 -10.418 1.00 51.44 90 ASP A N 1
ATOM 741 C CA . ASP A 1 90 ? 6.831 6.987 -10.598 1.00 51.44 90 ASP A CA 1
ATOM 742 C C . ASP A 1 90 ? 7.501 6.762 -11.966 1.00 51.44 90 ASP A C 1
ATOM 744 O O . ASP A 1 90 ? 7.925 7.724 -12.595 1.00 51.44 90 ASP A O 1
ATOM 748 N N . GLU A 1 91 ? 7.526 5.524 -12.481 1.00 49.38 91 GLU A N 1
ATOM 749 C CA . GLU A 1 91 ? 8.009 5.241 -13.837 1.00 49.38 91 GLU A CA 1
ATOM 750 C C . GLU A 1 91 ? 7.100 5.834 -14.928 1.00 49.38 91 GLU A C 1
ATOM 752 O O . GLU A 1 91 ? 7.607 6.466 -15.850 1.00 49.38 91 GLU A O 1
ATOM 757 N N . GLU A 1 92 ? 5.770 5.710 -14.819 1.00 55.09 92 GLU A N 1
ATOM 758 C CA . GLU A 1 92 ? 4.818 6.346 -15.753 1.00 55.09 92 GLU A CA 1
ATOM 759 C C . GLU A 1 92 ? 4.908 7.876 -15.718 1.00 55.09 92 GLU A C 1
ATOM 761 O O . GLU A 1 92 ? 4.727 8.539 -16.740 1.00 55.09 92 GLU A O 1
ATOM 766 N N . GLN A 1 93 ? 5.203 8.446 -14.547 1.00 56.03 93 GLN A N 1
ATOM 767 C CA . GLN A 1 93 ? 5.438 9.877 -14.390 1.00 56.03 93 GLN A CA 1
ATOM 768 C C . GLN A 1 93 ? 6.772 10.287 -15.020 1.00 56.03 93 GLN A C 1
ATOM 770 O O . GLN A 1 93 ? 6.804 11.240 -15.795 1.00 56.03 93 GLN A O 1
ATOM 775 N N . VAL A 1 94 ? 7.856 9.548 -14.778 1.00 52.72 94 VAL A N 1
ATOM 776 C CA . VAL A 1 94 ? 9.160 9.788 -15.416 1.00 52.72 94 VAL A CA 1
ATOM 777 C C . VAL A 1 94 ? 9.048 9.676 -16.938 1.00 52.72 94 VAL A C 1
ATOM 779 O O . VAL A 1 94 ? 9.528 10.563 -17.624 1.00 52.72 94 VAL A O 1
ATOM 782 N N . LEU A 1 95 ? 8.308 8.711 -17.493 1.00 52.28 95 LEU A N 1
ATOM 783 C CA . LEU A 1 95 ? 8.042 8.642 -18.940 1.00 52.28 95 LEU A CA 1
ATOM 784 C C . LEU A 1 95 ? 7.353 9.898 -19.505 1.00 52.28 95 LEU A C 1
ATOM 786 O O . LEU A 1 95 ? 7.523 10.212 -20.686 1.00 52.28 95 LEU A O 1
ATOM 790 N N . THR A 1 96 ? 6.561 10.597 -18.684 1.00 52.16 96 THR A N 1
ATOM 791 C CA . THR A 1 96 ? 5.917 11.869 -19.048 1.00 52.16 96 THR A CA 1
ATOM 792 C C . THR A 1 96 ? 6.757 13.116 -18.768 1.00 52.16 96 THR A C 1
ATOM 794 O O . THR A 1 96 ? 6.489 14.139 -19.392 1.00 52.16 96 THR A O 1
ATOM 797 N N . PHE A 1 97 ? 7.734 13.055 -17.856 1.00 46.66 97 PHE A N 1
ATOM 798 C CA . PHE A 1 97 ? 8.568 14.195 -17.444 1.00 46.66 97 PHE A CA 1
ATOM 799 C C . PHE A 1 97 ? 10.009 14.140 -17.979 1.00 46.66 97 PHE A C 1
ATOM 801 O O . PHE A 1 97 ? 10.718 15.140 -17.897 1.00 46.66 97 PHE A O 1
ATOM 808 N N . ASP A 1 98 ? 10.453 13.003 -18.518 1.00 49.91 98 ASP A N 1
ATOM 809 C CA . ASP A 1 98 ? 11.780 12.839 -19.104 1.00 49.91 98 ASP A CA 1
ATOM 810 C C . ASP A 1 98 ? 11.757 13.291 -20.575 1.00 49.91 98 ASP A C 1
ATOM 812 O O . ASP A 1 98 ? 11.383 12.553 -21.492 1.00 49.91 98 ASP A O 1
ATOM 816 N N . ASP A 1 99 ? 12.147 14.550 -20.790 1.00 48.41 99 ASP A N 1
ATOM 817 C CA . ASP A 1 99 ? 12.435 15.142 -22.107 1.00 48.41 99 ASP A CA 1
ATOM 818 C C . ASP A 1 99 ? 13.705 14.538 -22.758 1.00 48.41 99 ASP A C 1
ATOM 820 O O . ASP A 1 99 ? 14.074 14.897 -23.881 1.00 48.41 99 ASP A O 1
ATOM 824 N N . GLY A 1 100 ? 14.391 13.610 -22.079 1.00 52.22 100 GLY A N 1
ATOM 825 C CA . GLY A 1 100 ? 15.588 12.926 -22.556 1.00 52.22 100 GLY A CA 1
ATOM 826 C C . GLY A 1 100 ? 15.291 11.689 -23.408 1.00 52.22 100 GLY A C 1
ATOM 827 O O . GLY A 1 100 ? 14.869 10.665 -22.892 1.00 52.22 100 GLY A O 1
ATOM 828 N N . ASP A 1 101 ? 15.536 11.806 -24.717 1.00 52.12 101 ASP A N 1
ATOM 829 C CA . ASP A 1 101 ? 15.989 10.821 -25.731 1.00 52.12 101 ASP A CA 1
ATOM 830 C C . ASP A 1 101 ? 15.614 9.316 -25.641 1.00 52.12 101 ASP A C 1
ATOM 832 O O . ASP A 1 101 ? 16.221 8.465 -26.297 1.00 52.12 101 ASP A O 1
ATOM 836 N N . LEU A 1 102 ? 14.580 8.929 -24.894 1.00 61.53 102 LEU A N 1
ATOM 837 C CA . LEU A 1 102 ? 14.040 7.577 -24.952 1.00 61.53 102 LEU A CA 1
ATOM 838 C C . LEU A 1 102 ? 13.273 7.416 -26.263 1.00 61.53 102 LEU A C 1
ATOM 840 O O . LEU A 1 102 ? 12.275 8.105 -26.530 1.00 61.53 102 LEU A O 1
ATOM 844 N N . SER A 1 103 ? 13.718 6.470 -27.093 1.00 66.94 103 SER A N 1
ATOM 845 C CA . SER A 1 103 ? 12.996 6.123 -28.316 1.00 66.94 103 SER A CA 1
ATOM 846 C C . SER A 1 103 ? 11.533 5.790 -27.990 1.00 66.94 103 SER A C 1
ATOM 848 O O . SER A 1 103 ? 11.221 5.214 -26.946 1.00 66.94 103 SER A O 1
ATOM 850 N N . LYS A 1 104 ? 10.611 6.141 -28.894 1.00 66.94 104 LYS A N 1
ATOM 851 C CA . LYS A 1 104 ? 9.169 5.878 -28.731 1.00 66.94 104 LYS A CA 1
ATOM 852 C C . LYS A 1 104 ? 8.871 4.415 -28.365 1.00 66.94 104 LYS A C 1
ATOM 854 O O . LYS A 1 104 ? 7.975 4.153 -27.573 1.00 66.94 104 LYS A O 1
ATOM 859 N N . ARG A 1 105 ? 9.656 3.487 -28.918 1.00 66.31 105 ARG A N 1
ATOM 860 C CA . ARG A 1 105 ? 9.567 2.050 -28.650 1.00 66.31 105 ARG A CA 1
ATOM 861 C C . ARG A 1 105 ? 9.927 1.704 -27.204 1.00 66.31 105 ARG A C 1
ATOM 863 O O . ARG A 1 105 ? 9.183 0.978 -26.566 1.00 66.31 105 ARG A O 1
ATOM 870 N N . HIS A 1 106 ? 11.012 2.268 -26.677 1.00 66.12 106 HIS A N 1
ATOM 871 C CA . HIS A 1 106 ? 11.431 2.017 -25.296 1.00 66.12 106 HIS A CA 1
ATOM 872 C C . HIS A 1 106 ? 10.406 2.550 -24.285 1.00 66.12 106 HIS A C 1
ATOM 874 O O . HIS A 1 106 ? 10.113 1.899 -23.290 1.00 66.12 106 HIS A O 1
ATOM 880 N N . ARG A 1 107 ? 9.782 3.700 -24.582 1.00 64.94 107 ARG A N 1
ATOM 881 C CA . ARG A 1 107 ? 8.680 4.235 -23.764 1.00 64.94 107 ARG A CA 1
ATOM 882 C C . ARG A 1 107 ? 7.448 3.327 -23.765 1.00 64.94 107 ARG A C 1
ATOM 884 O O . ARG A 1 107 ? 6.821 3.171 -22.726 1.00 64.94 107 ARG A O 1
ATOM 891 N N . GLN A 1 108 ? 7.112 2.727 -24.909 1.00 67.75 108 GLN A N 1
ATOM 892 C CA . GLN A 1 108 ? 6.013 1.760 -25.002 1.00 67.75 108 GLN A CA 1
ATOM 893 C C . GLN A 1 108 ? 6.315 0.470 -24.236 1.00 67.75 108 GLN A C 1
ATOM 895 O O . GLN A 1 108 ? 5.463 0.017 -23.485 1.00 67.75 108 GLN A O 1
ATOM 900 N N . GLU A 1 109 ? 7.524 -0.079 -24.375 1.00 64.25 109 GLU A N 1
ATOM 901 C CA . GLU A 1 109 ? 7.945 -1.294 -23.661 1.00 64.25 109 GLU A CA 1
ATOM 902 C C . GLU A 1 109 ? 7.877 -1.095 -22.132 1.00 64.25 109 GLU A C 1
ATOM 904 O O . GLU A 1 109 ? 7.302 -1.927 -21.433 1.00 64.25 109 GLU A O 1
ATOM 909 N N . ILE A 1 110 ? 8.353 0.046 -21.614 1.00 67.75 110 ILE A N 1
ATOM 910 C CA . ILE A 1 110 ? 8.245 0.373 -20.179 1.00 67.75 110 ILE A CA 1
ATOM 911 C C . ILE A 1 110 ? 6.777 0.520 -19.753 1.00 67.75 110 ILE A C 1
ATOM 913 O O . ILE A 1 110 ? 6.393 -0.005 -18.711 1.00 67.75 110 ILE A O 1
ATOM 917 N N . GLN A 1 111 ? 5.948 1.210 -20.543 1.00 69.62 111 GLN A N 1
ATOM 918 C CA . GLN A 1 111 ? 4.530 1.395 -20.223 1.00 69.62 111 GLN A CA 1
ATOM 919 C C . GLN A 1 111 ? 3.785 0.054 -20.148 1.00 69.62 111 GLN A C 1
ATOM 921 O O . GLN A 1 111 ? 3.042 -0.176 -19.198 1.00 69.62 111 GLN A O 1
ATOM 926 N N . GLU A 1 112 ? 4.021 -0.851 -21.101 1.00 73.12 112 GLU A N 1
ATOM 927 C CA . GLU A 1 112 ? 3.428 -2.192 -21.092 1.00 73.12 112 GLU A CA 1
ATOM 928 C C . GLU A 1 112 ? 3.844 -3.003 -19.859 1.00 73.12 112 GLU A C 1
ATOM 930 O O . GLU A 1 112 ? 3.039 -3.751 -19.303 1.00 73.12 112 GLU A O 1
ATOM 935 N N . ASP A 1 113 ? 5.096 -2.880 -19.422 1.00 68.06 113 ASP A N 1
ATOM 936 C CA . ASP A 1 113 ? 5.580 -3.581 -18.236 1.00 68.06 113 ASP A CA 1
ATOM 937 C C . ASP A 1 113 ? 5.003 -2.997 -16.942 1.00 68.06 113 ASP A C 1
ATOM 939 O O . ASP A 1 113 ? 4.636 -3.759 -16.040 1.00 68.06 113 ASP A O 1
ATOM 943 N N . VAL A 1 114 ? 4.835 -1.673 -16.862 1.00 69.69 114 VAL A N 1
ATOM 944 C CA . VAL A 1 114 ? 4.134 -1.033 -15.741 1.00 69.69 114 VAL A CA 1
ATOM 945 C C . VAL A 1 114 ? 2.661 -1.441 -15.707 1.00 69.69 114 VAL A C 1
ATOM 947 O O . VAL A 1 114 ? 2.158 -1.802 -14.641 1.00 69.69 114 VAL A O 1
ATOM 950 N N . ASP A 1 115 ? 1.981 -1.454 -16.854 1.00 75.81 115 ASP A N 1
ATOM 951 C CA . ASP A 1 115 ? 0.579 -1.864 -16.948 1.00 75.81 115 ASP A CA 1
ATOM 952 C C . ASP A 1 115 ? 0.398 -3.316 -16.474 1.00 75.81 115 ASP A C 1
ATOM 954 O O . ASP A 1 115 ? -0.462 -3.581 -15.632 1.00 75.81 115 ASP A O 1
ATOM 958 N N . LYS A 1 116 ? 1.276 -4.238 -16.894 1.00 74.62 116 LYS A N 1
ATOM 959 C CA . LYS A 1 116 ? 1.274 -5.636 -16.418 1.00 74.62 116 LYS A CA 1
ATOM 960 C C . LYS A 1 116 ? 1.528 -5.746 -14.914 1.00 74.62 116 LYS A C 1
ATOM 962 O O . LYS A 1 116 ? 0.941 -6.600 -14.250 1.00 74.62 116 LYS A O 1
ATOM 967 N N . LEU A 1 117 ? 2.434 -4.937 -14.359 1.00 72.31 117 LEU A N 1
ATOM 968 C CA . LEU A 1 117 ? 2.697 -4.919 -12.915 1.00 72.31 117 LEU A CA 1
ATOM 969 C C . LEU A 1 117 ? 1.489 -4.398 -12.133 1.00 72.31 117 LEU A C 1
ATOM 971 O O . LEU A 1 117 ? 1.156 -4.954 -11.084 1.00 72.31 117 LEU A O 1
ATOM 975 N N . ARG A 1 118 ? 0.822 -3.359 -12.642 1.00 77.69 118 ARG A N 1
ATOM 976 C CA . ARG A 1 118 ? -0.415 -2.824 -12.070 1.00 77.69 118 ARG A CA 1
ATOM 977 C C . ARG A 1 118 ? -1.516 -3.878 -12.083 1.00 77.69 118 ARG A C 1
ATOM 979 O O . ARG A 1 118 ? -2.049 -4.175 -11.020 1.00 77.69 118 ARG A O 1
ATOM 986 N N . GLU A 1 119 ? -1.784 -4.489 -13.237 1.00 80.12 119 GLU A N 1
ATOM 987 C CA . GLU A 1 119 ? -2.788 -5.551 -13.392 1.00 80.12 119 GLU A CA 1
ATOM 988 C C . GLU A 1 119 ? -2.553 -6.696 -12.406 1.00 80.12 119 GLU A C 1
ATOM 990 O O . GLU A 1 119 ? -3.452 -7.043 -11.648 1.00 80.12 119 GLU A O 1
ATOM 995 N N . ARG A 1 120 ? -1.322 -7.211 -12.309 1.00 76.94 120 ARG A N 1
ATOM 996 C CA . ARG A 1 120 ? -0.987 -8.280 -11.350 1.00 76.94 120 ARG A CA 1
ATOM 997 C C . ARG A 1 120 ? -1.196 -7.868 -9.895 1.00 76.94 120 ARG A C 1
ATOM 999 O O . ARG A 1 120 ? -1.654 -8.673 -9.087 1.00 76.94 120 ARG A O 1
ATOM 1006 N N . ASN A 1 121 ? -0.828 -6.640 -9.533 1.00 77.88 121 ASN A N 1
ATOM 1007 C CA . ASN A 1 121 ? -1.010 -6.149 -8.169 1.00 77.88 121 ASN A CA 1
ATOM 1008 C C . ASN A 1 121 ? -2.494 -5.985 -7.827 1.00 77.88 121 ASN A C 1
ATOM 1010 O O . ASN A 1 121 ? -2.913 -6.394 -6.744 1.00 77.88 121 ASN A O 1
ATOM 1014 N N . GLU A 1 122 ? -3.284 -5.425 -8.743 1.00 82.94 122 GLU A N 1
ATOM 1015 C CA . GLU A 1 122 ? -4.737 -5.330 -8.597 1.00 82.94 122 GLU A CA 1
ATOM 1016 C C . GLU A 1 122 ? -5.366 -6.728 -8.494 1.00 82.94 122 GLU A C 1
ATOM 1018 O O . GLU A 1 122 ? -6.153 -6.971 -7.581 1.00 82.94 122 GLU A O 1
ATOM 1023 N N . GLU A 1 123 ? -4.953 -7.676 -9.342 1.00 82.88 123 GLU A N 1
ATOM 1024 C CA . GLU A 1 123 ? -5.433 -9.063 -9.340 1.00 82.88 123 GLU A CA 1
ATOM 1025 C C . GLU A 1 123 ? -5.181 -9.798 -8.022 1.00 82.88 123 GLU A C 1
ATOM 1027 O O . GLU A 1 123 ? -5.995 -10.627 -7.600 1.00 82.88 123 GLU A O 1
ATOM 1032 N N . VAL A 1 124 ? -4.056 -9.520 -7.369 1.00 81.25 124 VAL A N 1
ATOM 1033 C CA . VAL A 1 124 ? -3.725 -10.110 -6.071 1.00 81.25 124 VAL A CA 1
ATOM 1034 C C . VAL A 1 124 ? -4.513 -9.436 -4.954 1.00 81.25 124 VAL A C 1
ATOM 1036 O O . VAL A 1 124 ? -5.116 -10.125 -4.133 1.00 81.25 124 VAL A O 1
ATOM 1039 N N . TRP A 1 125 ? -4.559 -8.104 -4.924 1.00 85.06 125 TRP A N 1
ATOM 1040 C CA . TRP A 1 125 ? -5.204 -7.385 -3.828 1.00 85.06 125 TRP A CA 1
ATOM 1041 C C . TRP A 1 125 ? -6.728 -7.433 -3.857 1.00 85.06 125 TRP A C 1
ATOM 1043 O O . TRP A 1 125 ? -7.338 -7.436 -2.790 1.00 85.06 125 TRP A O 1
ATOM 1053 N N . GLN A 1 126 ? -7.355 -7.554 -5.029 1.00 87.81 126 GLN A N 1
ATOM 1054 C CA . GLN A 1 126 ? -8.813 -7.703 -5.134 1.00 87.81 126 GLN A CA 1
ATOM 1055 C C . GLN A 1 126 ? -9.346 -8.979 -4.464 1.00 87.81 126 GLN A C 1
ATOM 1057 O O . GLN A 1 126 ? -10.541 -9.083 -4.204 1.00 87.81 126 GLN A O 1
ATOM 1062 N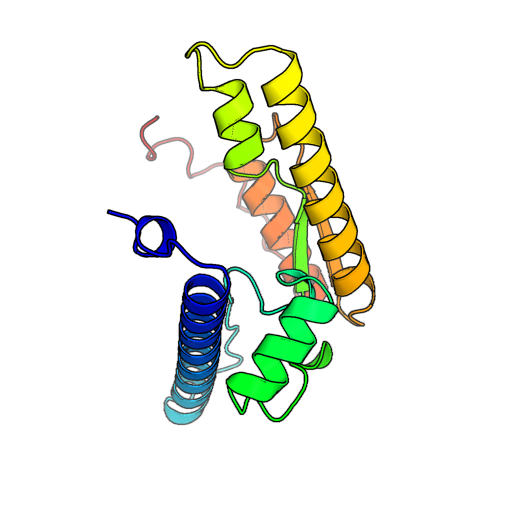 N . GLN A 1 127 ? -8.474 -9.953 -4.181 1.00 85.06 127 GLN A N 1
ATOM 1063 C CA . GLN A 1 127 ? -8.823 -11.169 -3.442 1.00 85.06 127 GLN A CA 1
ATOM 1064 C C . GLN A 1 127 ? -8.922 -10.923 -1.926 1.00 85.06 127 GLN A C 1
ATOM 1066 O O . GLN A 1 127 ? -9.397 -11.791 -1.196 1.00 85.06 127 GLN A O 1
ATOM 1071 N N . HIS A 1 128 ? -8.475 -9.761 -1.434 1.00 86.69 128 HIS A N 1
ATOM 1072 C CA . HIS A 1 128 ? -8.569 -9.396 -0.027 1.00 86.69 128 HIS A CA 1
ATOM 1073 C C . HIS A 1 128 ? -10.031 -9.099 0.364 1.00 86.69 128 HIS A C 1
ATOM 1075 O O . HIS A 1 128 ? -10.687 -8.311 -0.319 1.00 86.69 128 HIS A O 1
ATOM 1081 N N . PRO A 1 129 ? -10.557 -9.656 1.476 1.00 88.75 129 PRO A N 1
ATOM 1082 C CA . PRO A 1 129 ? -11.965 -9.483 1.855 1.00 88.75 129 PRO A CA 1
ATOM 1083 C C . PRO A 1 129 ? -12.342 -8.019 2.117 1.00 88.75 129 PRO A C 1
ATOM 1085 O O . PRO A 1 129 ? -13.465 -7.604 1.842 1.00 88.75 129 PRO A O 1
ATOM 1088 N N . ASN A 1 130 ? -11.383 -7.227 2.603 1.00 92.06 130 ASN A N 1
ATOM 1089 C CA . ASN A 1 130 ? -11.540 -5.804 2.886 1.00 92.06 130 ASN A CA 1
ATOM 1090 C C . ASN A 1 130 ? -10.668 -4.984 1.925 1.00 92.06 130 ASN A C 1
ATOM 1092 O O . ASN A 1 130 ? -9.652 -4.415 2.327 1.00 92.06 130 ASN A O 1
ATOM 1096 N N . PHE A 1 131 ? -11.004 -5.002 0.636 1.00 91.38 131 PHE A N 1
ATOM 1097 C CA . PHE A 1 131 ? -10.289 -4.278 -0.416 1.00 91.38 131 PHE A CA 1
ATOM 1098 C C . PHE A 1 131 ? -11.053 -3.026 -0.860 1.00 91.38 131 PHE A C 1
ATOM 1100 O O . PHE A 1 131 ? -12.258 -3.068 -1.124 1.00 91.38 131 PHE A O 1
ATOM 1107 N N . VAL A 1 132 ? -10.344 -1.905 -0.986 1.00 93.25 132 VAL A N 1
ATOM 1108 C CA . VAL A 1 132 ? -10.859 -0.666 -1.569 1.00 93.25 132 VAL A CA 1
ATOM 1109 C C . VAL A 1 132 ? -9.927 -0.208 -2.682 1.00 93.25 132 VAL A C 1
ATOM 1111 O O . VAL A 1 132 ? -8.798 0.204 -2.430 1.00 93.25 132 VAL A O 1
ATOM 1114 N N . LEU A 1 133 ? -10.438 -0.236 -3.911 1.00 91.38 133 LEU A N 1
ATOM 1115 C CA . LEU A 1 133 ? -9.803 0.391 -5.063 1.00 91.38 133 LEU A CA 1
ATOM 1116 C C . LEU A 1 133 ? -10.206 1.865 -5.134 1.00 91.38 133 LEU A C 1
ATOM 1118 O O . LEU A 1 133 ? -11.394 2.191 -5.140 1.00 91.38 133 LEU A O 1
ATOM 1122 N N . ILE A 1 134 ? -9.214 2.740 -5.223 1.00 90.19 134 ILE A N 1
ATOM 1123 C CA . ILE A 1 134 ? -9.382 4.166 -5.481 1.00 90.19 134 ILE A CA 1
ATOM 1124 C C . ILE A 1 134 ? -8.829 4.452 -6.864 1.00 90.19 134 ILE A C 1
ATOM 1126 O O . ILE A 1 134 ? -7.626 4.336 -7.081 1.00 90.19 134 ILE A O 1
ATOM 1130 N N . ASP A 1 135 ? -9.702 4.849 -7.782 1.00 86.38 135 ASP A N 1
ATOM 1131 C CA . ASP A 1 135 ? -9.297 5.283 -9.114 1.00 86.38 135 ASP A CA 1
ATOM 1132 C C . ASP A 1 135 ? -9.065 6.796 -9.106 1.00 86.38 135 ASP A C 1
ATOM 1134 O O . ASP A 1 135 ? -10.016 7.580 -9.089 1.00 86.38 135 ASP A O 1
ATOM 1138 N N . ALA A 1 136 ? -7.798 7.203 -9.016 1.00 82.00 136 ALA A N 1
ATOM 1139 C CA . ALA A 1 136 ? -7.406 8.604 -9.055 1.00 82.00 136 ALA A CA 1
ATOM 1140 C C . ALA A 1 136 ? -6.982 8.971 -10.477 1.00 82.00 136 ALA A C 1
ATOM 1142 O O . ALA A 1 136 ? -6.060 8.381 -11.048 1.00 82.00 136 ALA A O 1
ATOM 1143 N N . LEU A 1 137 ? -7.608 9.996 -11.046 1.00 79.88 1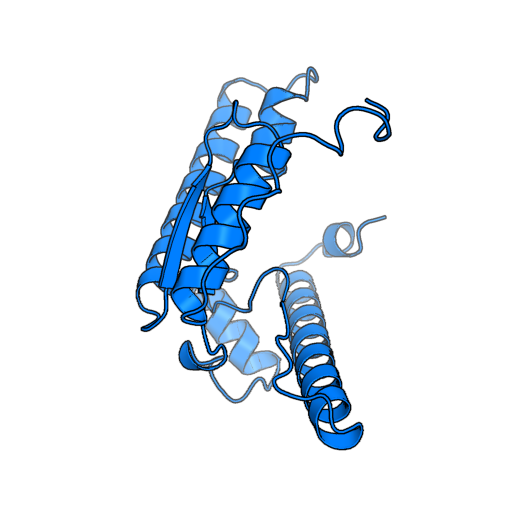37 LEU A N 1
ATOM 1144 C CA . LEU A 1 137 ? -7.289 10.431 -12.394 1.00 79.88 137 LEU A CA 1
ATOM 1145 C C . LEU A 1 137 ? -5.913 11.113 -12.427 1.00 79.88 137 LEU A C 1
ATOM 1147 O O . LEU A 1 137 ? -5.511 11.782 -11.469 1.00 79.88 137 LEU A O 1
ATOM 1151 N N . PRO A 1 138 ? -5.183 11.041 -13.556 1.00 71.94 138 PRO A N 1
ATOM 1152 C CA . PRO A 1 138 ? -3.878 11.690 -13.676 1.00 71.94 138 PRO A CA 1
ATOM 1153 C C . PRO A 1 138 ? -3.912 13.196 -13.379 1.00 71.94 138 PRO A C 1
ATOM 1155 O O . PRO A 1 138 ? -2.952 13.737 -12.840 1.00 71.94 138 PRO A O 1
ATOM 1158 N N . HIS A 1 139 ? -5.031 13.856 -13.687 1.00 75.88 139 HIS A N 1
ATOM 1159 C CA . HIS A 1 139 ? -5.249 15.286 -13.465 1.00 75.88 139 HIS A CA 1
ATOM 1160 C C . HIS A 1 139 ? -5.858 15.621 -12.093 1.00 75.88 139 HIS A C 1
ATOM 1162 O O . HIS A 1 139 ? -6.038 16.800 -11.782 1.00 75.88 139 HIS A O 1
ATOM 1168 N N . ASP A 1 140 ? -6.157 14.623 -11.254 1.00 79.56 140 ASP A N 1
ATOM 1169 C CA . ASP A 1 140 ? -6.614 14.880 -9.892 1.00 79.56 140 ASP A CA 1
ATOM 1170 C C . ASP A 1 140 ? -5.489 15.506 -9.074 1.00 79.56 140 ASP A C 1
ATOM 1172 O O . ASP A 1 140 ? -4.402 14.934 -8.928 1.00 79.56 140 ASP A O 1
ATOM 1176 N N . LYS A 1 141 ? -5.777 16.672 -8.489 1.00 82.75 141 LYS A N 1
ATOM 1177 C CA . LYS A 1 141 ? -4.876 17.349 -7.551 1.00 82.75 141 LYS A CA 1
ATOM 1178 C C . LYS A 1 141 ? -4.640 16.475 -6.320 1.00 82.75 141 LYS A C 1
ATOM 1180 O O . LYS A 1 141 ? -5.532 15.741 -5.897 1.00 82.75 141 LYS A O 1
ATOM 1185 N N . PHE A 1 142 ? -3.484 16.646 -5.676 1.00 81.44 142 PHE A N 1
ATOM 1186 C CA . PHE A 1 142 ? -3.122 15.938 -4.441 1.00 81.44 142 PHE A CA 1
ATOM 1187 C C . PHE A 1 142 ? -4.258 15.916 -3.404 1.00 81.44 142 PHE A C 1
ATOM 1189 O O . PHE A 1 142 ? -4.594 14.861 -2.876 1.00 81.44 142 PHE A O 1
ATOM 1196 N N . ARG A 1 143 ? -4.930 17.056 -3.193 1.00 82.75 143 ARG A N 1
ATOM 1197 C CA . ARG A 1 143 ? -6.063 17.179 -2.263 1.00 82.75 143 ARG A CA 1
ATOM 1198 C C . ARG A 1 143 ? -7.234 16.256 -2.601 1.00 82.75 143 ARG A C 1
ATOM 1200 O O . ARG A 1 143 ? -7.799 15.649 -1.700 1.00 82.75 143 ARG A O 1
ATOM 1207 N N . LYS A 1 144 ? -7.573 16.115 -3.887 1.00 85.50 144 LYS A N 1
ATOM 1208 C CA . LYS A 1 144 ? -8.634 15.202 -4.328 1.00 85.50 144 LYS A CA 1
ATOM 1209 C C . LYS A 1 144 ? -8.238 13.749 -4.074 1.00 85.50 144 LYS A C 1
ATOM 1211 O O . LYS A 1 144 ? -9.047 12.985 -3.563 1.00 85.50 144 LYS A O 1
ATOM 1216 N N . ARG A 1 145 ? -6.983 13.386 -4.350 1.00 86.19 145 ARG A N 1
ATOM 1217 C CA . ARG A 1 145 ? -6.453 12.041 -4.064 1.00 86.19 145 ARG A CA 1
ATOM 1218 C C . ARG A 1 145 ? -6.484 11.730 -2.567 1.00 86.19 145 ARG A C 1
ATOM 1220 O O . ARG A 1 145 ? -6.906 10.649 -2.178 1.00 86.19 145 ARG A O 1
ATOM 1227 N N . LEU A 1 146 ? -6.109 12.700 -1.734 1.00 87.44 146 LEU A N 1
ATOM 1228 C CA . LEU A 1 146 ? -6.151 12.582 -0.278 1.00 87.44 146 LEU A CA 1
ATOM 1229 C C . LEU A 1 146 ? -7.584 12.437 0.248 1.00 87.44 146 LEU A C 1
ATOM 1231 O O . LEU A 1 146 ? -7.831 11.608 1.118 1.00 87.44 146 LEU A O 1
ATOM 1235 N N . GLN A 1 147 ? -8.532 13.188 -0.316 1.00 88.38 147 GLN A N 1
ATOM 1236 C CA . GLN A 1 147 ? -9.952 13.025 -0.015 1.00 88.38 147 GLN A CA 1
ATOM 1237 C C . GLN A 1 147 ? -10.430 11.607 -0.355 1.00 88.38 147 GLN A C 1
ATOM 1239 O O . GLN A 1 147 ? -11.023 10.954 0.499 1.00 88.38 147 GLN A O 1
ATOM 1244 N N . LEU A 1 148 ? -10.136 11.113 -1.563 1.00 90.06 148 LEU A N 1
ATOM 1245 C CA . LEU A 1 148 ? -10.516 9.759 -1.977 1.00 90.06 148 LEU A CA 1
ATOM 1246 C C . LEU A 1 148 ? -9.891 8.694 -1.056 1.00 90.06 148 LEU A C 1
ATOM 1248 O O . LEU A 1 148 ? -10.572 7.751 -0.656 1.00 90.06 148 LEU A O 1
ATOM 1252 N N . ALA A 1 149 ? -8.620 8.862 -0.669 1.00 89.81 149 ALA A N 1
ATOM 1253 C CA . ALA A 1 149 ? -7.939 7.990 0.293 1.00 89.81 149 ALA A CA 1
ATOM 1254 C C . ALA A 1 149 ? -8.629 7.990 1.663 1.00 89.81 149 ALA A C 1
ATOM 1256 O O . ALA A 1 149 ? -8.866 6.927 2.239 1.00 89.81 149 ALA A O 1
ATOM 1257 N N . GLY A 1 150 ? -9.005 9.171 2.160 1.00 91.31 150 GLY A N 1
ATOM 1258 C CA . GLY A 1 150 ? -9.762 9.327 3.399 1.00 91.31 150 GLY A CA 1
ATOM 1259 C C . GLY A 1 150 ? -11.128 8.644 3.340 1.00 91.31 150 GLY A C 1
ATOM 1260 O O . GLY A 1 150 ? -11.485 7.917 4.263 1.00 91.31 150 GLY A O 1
ATOM 1261 N N . GLU A 1 151 ? -11.868 8.813 2.244 1.00 91.31 151 GLU A N 1
ATOM 1262 C CA . GLU A 1 151 ? -13.152 8.137 2.007 1.00 91.31 151 GLU A CA 1
ATOM 1263 C C . GLU A 1 151 ? -12.991 6.607 1.978 1.00 91.31 151 GLU A C 1
ATOM 1265 O O . GLU A 1 151 ? -13.793 5.884 2.577 1.00 91.31 151 GLU A O 1
ATOM 1270 N N . GLY A 1 152 ? -11.923 6.101 1.354 1.00 92.06 152 GLY A N 1
ATOM 1271 C CA . GLY A 1 152 ? -11.591 4.676 1.358 1.00 92.06 152 GLY A CA 1
ATOM 1272 C C . GLY A 1 152 ? -11.286 4.135 2.757 1.00 92.06 152 GLY A C 1
ATOM 1273 O O . GLY A 1 152 ? -11.797 3.080 3.138 1.00 92.06 152 GLY A O 1
ATOM 1274 N N . LEU A 1 153 ? -10.523 4.883 3.556 1.00 91.94 153 LEU A N 1
ATOM 1275 C CA . LEU A 1 153 ? -10.225 4.531 4.946 1.00 91.94 153 LEU A CA 1
ATOM 1276 C C . LEU A 1 153 ? -11.483 4.556 5.825 1.00 91.94 153 LEU A C 1
ATOM 1278 O O . LEU A 1 153 ? -11.703 3.637 6.612 1.00 91.94 153 LEU A O 1
ATOM 1282 N N . ALA A 1 154 ? -12.329 5.573 5.659 1.00 91.12 154 ALA A N 1
ATOM 1283 C CA . ALA A 1 154 ? -13.613 5.700 6.344 1.00 91.12 154 ALA A CA 1
ATOM 1284 C C . ALA A 1 154 ? -14.529 4.503 6.073 1.00 91.12 154 ALA A C 1
ATOM 1286 O O . ALA A 1 154 ? -15.136 3.967 7.002 1.00 91.12 154 ALA A O 1
ATOM 1287 N N . LYS A 1 155 ? -14.568 4.035 4.819 1.00 90.38 155 LYS A N 1
ATOM 1288 C CA . LYS A 1 155 ? -15.301 2.828 4.424 1.00 90.38 155 LYS A CA 1
ATOM 1289 C C . LYS A 1 155 ? -14.759 1.573 5.111 1.00 90.38 155 LYS A C 1
ATOM 1291 O O . LYS A 1 155 ? -15.555 0.786 5.614 1.00 90.38 155 LYS A O 1
ATOM 1296 N N . LEU A 1 156 ? -13.438 1.386 5.143 1.00 91.56 156 LEU A N 1
ATOM 1297 C CA . LEU A 1 156 ? -12.811 0.214 5.772 1.00 91.56 156 LEU A CA 1
ATOM 1298 C C . LEU A 1 156 ? -13.038 0.167 7.284 1.00 91.56 156 LEU A C 1
ATOM 1300 O O . LEU A 1 156 ? -13.327 -0.889 7.837 1.00 91.56 156 LEU A O 1
ATOM 1304 N N . LEU A 1 157 ? -12.915 1.313 7.948 1.00 90.38 157 LEU A N 1
ATOM 1305 C CA . LEU A 1 157 ? -12.993 1.418 9.404 1.00 90.38 157 LEU A CA 1
ATOM 1306 C C . LEU A 1 157 ? -14.407 1.732 9.919 1.00 90.38 157 LEU A C 1
ATOM 1308 O O . LEU A 1 157 ? -14.600 1.874 11.125 1.00 90.38 157 LEU A O 1
ATOM 1312 N N . ASN A 1 158 ? -15.390 1.840 9.021 1.00 89.75 158 ASN A N 1
ATOM 1313 C CA . ASN A 1 158 ? -16.788 2.137 9.326 1.00 89.75 158 ASN A CA 1
ATOM 1314 C C . ASN A 1 158 ? -16.974 3.386 10.213 1.00 89.75 158 ASN A C 1
ATOM 1316 O O . ASN A 1 158 ? -17.701 3.365 11.209 1.00 89.75 158 ASN A O 1
ATOM 1320 N N . PHE A 1 159 ? -16.316 4.490 9.851 1.00 88.81 159 PHE A N 1
ATOM 1321 C CA . PHE A 1 159 ? -16.535 5.793 10.486 1.00 88.81 159 PHE A CA 1
ATOM 1322 C C . PHE A 1 159 ? -16.920 6.853 9.456 1.00 88.81 159 PHE A C 1
ATOM 1324 O O . PHE A 1 159 ? -16.711 6.697 8.255 1.00 88.81 159 PHE A O 1
ATOM 1331 N N . LYS A 1 160 ? -17.506 7.954 9.930 1.00 86.56 160 LYS A N 1
ATOM 1332 C CA . LYS A 1 160 ? -17.871 9.089 9.082 1.00 86.56 160 LYS A CA 1
ATOM 1333 C C . LYS A 1 160 ? -16.721 10.091 9.043 1.00 86.56 160 LYS A C 1
ATOM 1335 O O . LYS A 1 160 ? -16.305 10.576 10.091 1.00 86.56 160 LYS A O 1
ATOM 1340 N N . LEU A 1 161 ? -16.253 10.437 7.846 1.00 83.88 161 LEU A N 1
ATOM 1341 C CA . LEU A 1 161 ? -15.325 11.553 7.674 1.00 83.88 161 LEU A CA 1
ATOM 1342 C C . LEU A 1 161 ? -16.057 12.873 7.973 1.00 83.88 161 LEU A C 1
ATOM 1344 O O . LEU A 1 161 ? -17.143 13.115 7.438 1.00 83.88 161 LEU A O 1
ATOM 1348 N N . GLU A 1 162 ? -15.492 13.725 8.827 1.00 79.75 162 GLU A N 1
ATOM 1349 C CA . GLU A 1 162 ? -16.058 15.052 9.080 1.00 79.75 162 GLU A CA 1
ATOM 1350 C C . GLU A 1 162 ? -15.929 15.947 7.837 1.00 79.75 162 GLU A C 1
ATOM 1352 O O . GLU A 1 162 ? -14.885 16.004 7.181 1.00 79.75 162 GLU A O 1
ATOM 1357 N N . SER A 1 163 ? -17.006 16.662 7.509 1.00 67.00 163 SER A N 1
ATOM 1358 C CA . SER A 1 163 ? -17.016 17.668 6.447 1.00 67.00 163 SER A CA 1
ATOM 1359 C C . SER A 1 163 ? -16.224 18.896 6.902 1.00 67.00 163 SER A C 1
ATOM 1361 O O . SER A 1 163 ? -16.588 19.524 7.892 1.00 67.00 163 SER A O 1
ATOM 1363 N N . GLY A 1 164 ? -15.154 19.242 6.186 1.00 58.06 164 GLY A N 1
ATOM 1364 C CA . GLY A 1 164 ? -14.236 20.323 6.581 1.00 58.06 164 GLY A CA 1
ATOM 1365 C C . GL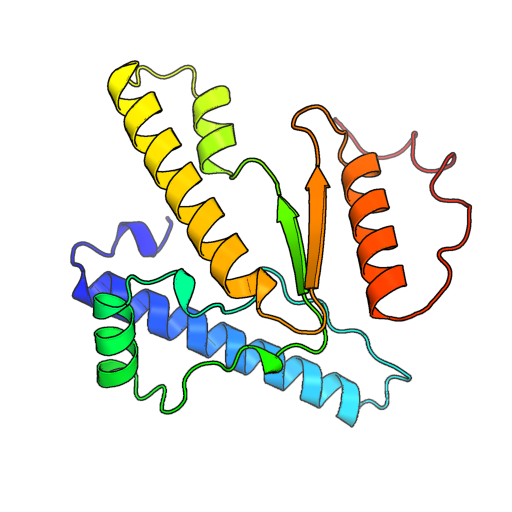Y A 1 164 ? -12.906 20.342 5.824 1.00 58.06 164 GLY A C 1
ATOM 1366 O O . GLY A 1 164 ? -12.187 21.336 5.854 1.00 58.06 164 GLY A O 1
ATOM 1367 N N . TRP A 1 165 ? -12.619 19.294 5.052 1.00 52.94 165 TRP A N 1
ATOM 1368 C CA . TRP A 1 165 ? -11.482 19.215 4.130 1.00 52.94 165 TRP A CA 1
ATOM 1369 C C . TRP A 1 165 ? -11.529 20.212 2.960 1.00 52.94 165 TRP A C 1
ATOM 1371 O O . TRP A 1 165 ? -10.647 20.164 2.105 1.00 52.94 165 TRP A O 1
ATOM 1381 N N . ASP A 1 166 ? -12.511 21.120 2.907 1.00 52.53 166 ASP A N 1
ATOM 1382 C CA . ASP A 1 166 ? -12.896 21.859 1.698 1.00 52.53 166 ASP A CA 1
ATOM 1383 C C . ASP A 1 166 ? -12.510 23.350 1.640 1.00 52.53 166 ASP A C 1
ATOM 1385 O O . ASP A 1 166 ? -12.656 23.937 0.576 1.00 52.53 166 ASP A O 1
ATOM 1389 N N . SER A 1 167 ? -11.922 23.999 2.663 1.00 46.25 167 SER A N 1
ATOM 1390 C CA . SER A 1 167 ? -11.678 25.460 2.511 1.00 46.25 167 SER A CA 1
ATOM 1391 C C . SER A 1 167 ? -10.572 26.174 3.306 1.00 46.25 167 SER A C 1
ATOM 1393 O O . SER A 1 167 ? -10.410 27.369 3.085 1.00 46.25 167 SER A O 1
ATOM 1395 N N . SER A 1 168 ? -9.755 25.535 4.154 1.00 43.75 168 SER A N 1
ATOM 1396 C CA . SER A 1 168 ? -8.797 26.297 4.999 1.00 43.75 168 SER A CA 1
ATOM 1397 C C . SER A 1 168 ? -7.296 26.059 4.767 1.00 43.75 168 SER A C 1
ATOM 1399 O O . SER A 1 168 ? -6.488 26.751 5.378 1.00 43.75 168 SER A O 1
ATOM 1401 N N . LEU A 1 169 ? -6.891 25.145 3.877 1.00 46.69 169 LEU A N 1
ATOM 1402 C CA . LEU A 1 169 ? -5.467 24.822 3.635 1.00 46.69 169 LEU A CA 1
ATOM 1403 C C . LEU A 1 169 ? -4.874 25.411 2.340 1.00 46.69 169 LEU A C 1
ATOM 1405 O O . LEU A 1 169 ? -3.707 25.177 2.043 1.00 46.69 169 LEU A O 1
ATOM 1409 N N . ASP A 1 170 ? -5.634 26.221 1.598 1.00 46.22 170 ASP A N 1
ATOM 1410 C CA . ASP A 1 170 ? -5.206 26.824 0.318 1.00 46.22 170 ASP A CA 1
ATOM 1411 C C . ASP A 1 170 ? -4.158 27.952 0.451 1.00 46.22 170 AS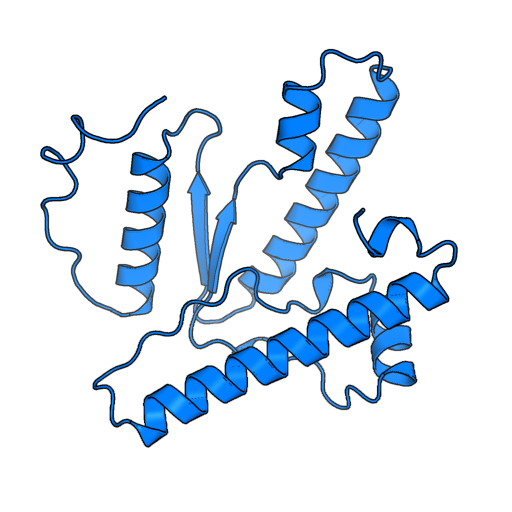P A C 1
ATOM 1413 O O . ASP A 1 170 ? -3.831 28.599 -0.539 1.00 46.22 170 ASP A O 1
ATOM 1417 N N . GLN A 1 171 ? -3.610 28.212 1.644 1.00 44.25 171 GLN A N 1
ATOM 1418 C CA . GLN A 1 171 ? -2.705 29.352 1.858 1.00 44.25 171 GLN A CA 1
ATOM 1419 C C . GLN A 1 171 ? -1.275 29.013 2.301 1.00 44.25 171 GLN A C 1
ATOM 1421 O O . GLN A 1 171 ? -0.501 29.946 2.502 1.00 44.25 171 GLN A O 1
ATOM 1426 N N . THR A 1 172 ? -0.873 27.744 2.457 1.00 40.97 172 THR A N 1
ATOM 1427 C CA . THR A 1 172 ? 0.425 27.462 3.118 1.00 40.97 172 THR A CA 1
ATOM 1428 C C . THR A 1 172 ? 1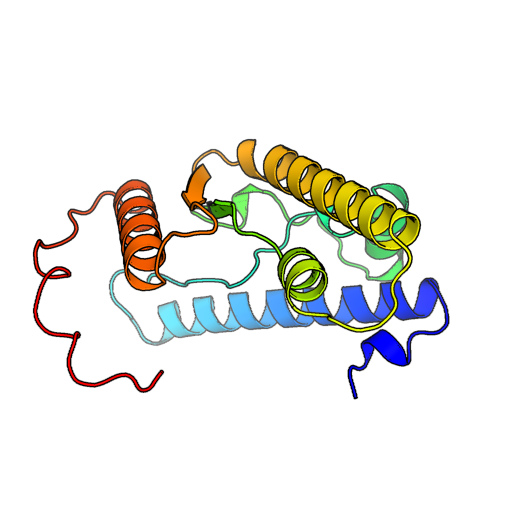.328 26.391 2.514 1.00 40.97 172 THR A C 1
ATOM 1430 O O . THR A 1 172 ? 2.394 26.157 3.081 1.00 40.97 172 THR A O 1
ATOM 1433 N N . LEU A 1 173 ? 1.009 25.777 1.371 1.00 36.78 173 LEU A N 1
ATOM 1434 C CA . LEU A 1 173 ? 1.946 24.836 0.740 1.00 36.78 173 LEU A CA 1
ATOM 1435 C C . LEU A 1 173 ? 2.560 25.439 -0.534 1.00 36.78 173 LEU A C 1
ATOM 1437 O O . LEU A 1 173 ? 1.810 25.760 -1.457 1.00 36.78 173 LEU A O 1
ATOM 1441 N N . PRO A 1 174 ? 3.895 25.636 -0.581 1.00 36.75 174 PRO A N 1
ATOM 1442 C CA . PRO A 1 174 ? 4.566 26.150 -1.765 1.00 36.75 174 PRO A CA 1
ATOM 1443 C C . PRO A 1 174 ? 4.482 25.129 -2.905 1.00 36.75 174 PRO A C 1
ATOM 1445 O O . PRO A 1 174 ? 4.605 23.923 -2.682 1.00 36.75 174 PRO A O 1
ATOM 1448 N N . THR A 1 175 ? 4.230 25.661 -4.101 1.00 40.00 175 THR A N 1
ATOM 1449 C CA . THR A 1 175 ? 4.309 24.991 -5.409 1.00 40.00 175 THR A CA 1
ATOM 1450 C C . THR A 1 175 ? 5.642 24.308 -5.646 1.00 40.00 175 THR A C 1
ATOM 1452 O O . THR A 1 175 ? 6.666 24.924 -5.269 1.00 40.00 175 THR A O 1
#

=== Feature glossary ===
The record interleaves many kinds of information about one protein. Here is each kind framed as the question it answers.

Q: What does the local fold look like, residue by residue?
A: The Foldseek 3Di string encodes local tertiary geometry as a 20-letter alphabet — one character per residue — derived from the relative positions of nearby Cα atoms. Unlike the amino-acid sequence, 3Di is a direct function of the 3D structure, so two proteins with the same fold have similar 3Di strings even at low sequence identity.

Q: Which residues are in helices, strands, or loops?
A: The SS8 string is DSSP's per-residue secondary-structure call. α-helix (H) means an i→i+4 H-bond ladder; β-strand (E) means the residue participates in a β-sheet; 3₁₀ (G) and π (I) are tighter and wider helices; T/S are turns/bends; '-' is loop.

Q: How big and how compact is the whole molecule?
A: Radius of gyration (Rg) is the root-mean-square distance of Cα atoms from their centroid — a single number for overall size and compactness. A globular domain of N residues has Rg ≈ 2.2·N^0.38 Å; an extended or disordered chain has a much larger Rg. The Cα contact count is the number of residue pairs whose Cα atoms are within 8 Å and are more than four positions apart in sequence — a standard proxy for tertiary packing density. The bounding box is the smallest axis-aligned box enclosing all Cα atoms.

Q: Where is each backbone atom in 3D?
A: Structure coordinates are given as an mmCIF _atom_site loop: one row per atom with element, residue name, chain id, sequence number, and x/y/z position in Å. Only the four main-chain atoms per residue are included here; side chains are omitted to keep the record compact.

Q: What is the amino-acid chain?
A: Primary structure: the covalent order of the twenty standard amino acids along the backbone. Two proteins with the same sequence will (almost always) fold to the same structure; two with 30% identity often share a fold but not the details.

Q: What if only a Cα trace is available?
A: Three-state secondary structure (P-SEA) collapses the eight DSSP classes into helix (a), strand (b), and coil (c). P-SEA assigns these from Cα geometry alone — distances and angles — without requiring backbone oxygens, so it works on any Cα trace.

Q: What family and function is it annotated with?
A: Database cross-references. InterPro integrates a dozen domain/family signature databases into unified entries with residue-range hits. GO terms attach function/process/location labels with evidence codes. CATH codes position the fold in a four-level structural taxonomy. Organism is the NCBI-taxonomy species name.

Q: How confident is the AlphaFold model at each residue?
A: pLDDT is the predicted lDDT-Cα score: AlphaFold's confidence that the local environment of each residue (all inter-atomic distances within 15 Å) is correctly placed. It is a per-residue number between 0 and 100, with higher meaning more reliable.

Q: How mobile is each atom in the crystal?
A: B-factor (Debye–Waller factor) reflects atomic displacement in the crystal lattice. It is an experimental observable (units Å²), not a prediction; low values mean the atom is pinned down, high values mean it moves or is heterogeneous across the crystal.

Q: Which residues are buried vs exposed?
A: SASA measures how much of the protein is reachable by solvent. It is computed by rolling a water-sized probe over the atomic surface and summing the exposed area (Å²). Per-residue SASA distinguishes core (buried, low SASA) from surface (exposed, high SASA) residues; total SASA is a whole-molecule size measure.

Q: What do the diagnostic plots show?
A: Plot images: a contact map (which residues are close in 3D, as an N×N binary image), a Ramachandran scatter (backbone torsion angles, revealing secondary-structure composition at a glance), and — for AlphaFold structures — a PAE heatmap (pairwise prediction confidence).

Q: What known structures does this most resemble?
A: The Foldseek neighbor list gives the closest experimentally determined structures in the PDB, ranked by structural alignment. TM-score near 1 means near-identical fold; near 0.3 means only rough topology match. This is how one finds what a novel AlphaFold prediction most resembles in the solved-structure universe.

Q: Are the domains correctly placed relative to each other?
A: Predicted aligned error is AlphaFold's pairwise confidence. Unlike pLDDT (per-residue), PAE is per-residue-pair and captures whether two parts of the structure are correctly placed relative to each other. Units are ångströms of expected positional error.

Q: What do the rendered images show?
A: Structure images are PyMOL renders from six orthogonal camera directions. Cartoon representation draws helices as coils and strands as arrows; sticks shows the backbone as bonds; surface shows the solvent-excluded envelope. Rainbow coloring maps sequence position to hue (blue→red, N→C); chain coloring assigns a distinct color per polypeptide.

Q: What are the backbone torsion angles?
A: φ (phi) and ψ (psi) are the two rotatable backbone dihedrals per residue: φ is the C(i-1)–N–Cα–C torsion, ψ is the N–Cα–C–N(i+1) torsion, both in degrees on (−180°, 180°]. α-helical residues cluster near (−60°, −45°); β-strand residues near (−120°, +130°). A Ramachandran plot is simply a scatter of (φ, ψ) for every residue.